Protein AF-0000000087792646 (afdb_homodimer)

Solvent-accessible surface area (backbone atoms only — not comparable to full-atom values): 18799 Å² total; per-residue (Å²): 129,86,77,51,72,44,78,74,45,75,44,80,76,46,84,56,94,71,45,30,36,30,41,31,36,27,34,41,85,85,64,49,74,49,76,43,66,29,35,42,41,80,25,32,25,33,35,49,38,32,40,87,88,60,30,31,52,32,30,36,36,57,25,77,39,59,69,45,73,40,48,33,43,46,56,45,68,47,55,91,91,53,53,64,70,61,43,37,50,50,35,37,22,26,69,71,6,28,47,64,77,38,75,46,79,61,41,43,25,24,47,47,35,90,29,24,37,30,40,36,42,32,28,38,31,29,65,51,43,85,75,57,60,56,59,58,92,85,57,67,71,41,82,44,76,44,45,63,82,68,50,56,60,31,34,66,74,48,65,36,32,32,37,67,36,53,33,51,55,38,51,49,53,51,55,58,68,74,101,129,87,74,52,70,45,77,75,44,76,42,81,75,46,82,56,94,70,45,30,36,31,41,30,35,27,32,42,85,85,64,50,73,49,79,43,66,29,34,41,43,80,27,32,26,33,36,48,38,33,41,87,88,59,31,31,53,31,30,37,36,56,24,76,39,60,69,43,74,38,47,33,44,46,57,45,68,49,55,92,92,53,53,64,70,61,42,38,51,53,34,36,23,25,69,72,6,30,46,66,76,37,74,45,80,61,39,41,25,25,47,47,36,90,28,23,36,31,40,35,40,33,30,38,31,30,65,52,44,84,74,59,58,57,61,57,92,86,56,68,72,40,81,44,76,45,45,63,83,68,50,57,60,29,33,66,73,50,65,36,32,33,36,66,36,53,33,52,54,39,50,49,52,51,55,58,70,75,99

Organism: NCBI:txid1960156

Foldseek 3Di:
DPQDKAFDDKAWDDDDDAKTWIKTWTQGPVRDIDIAIAIEGQAKEFEFEQEPVRKTKWKWWQDPVVRDTAIGTFMDGDDPPRDHVRRHQVRCCAAVQKGAPDKDWLDKDDPCVSHYPHIYTYMYGYRIDGHHHRYDPPTDMDIDIGHLVVVQVCVVVVRHPDPSRNVNSVSVVVVVVVD/DPQDKAFDDKAWDDDDDAKTWIKTWTQGPVRDIDIAIAIEGQAKEFEFEQEPVGKTKWKWWQDPVVRDTAIGTFMDGDDPPRDHVRRHQVRCCAAVQKGAPDKDWLDKDDPCVSHYPHIYTYMYGYRIDGHHYRYDPPTDMDIDIGHLVVVQVCVVVVRHPDDSRNVNSVSVVVVVVVD

Sequence (358 aa):
MQHTEKQLESQRIYDGKVVHLRVDTVELPSGRTSKREVLEHRGAVCILPVLPDGQIAMIRQWRTAAQEILWEIPAGGLEEGEVPEECAKRELIEEVGYTTGKISLLFQCYLAPGYSSEMMWAYLAEDLELVGAQPEEDETIELVIKPLEELLPLIDSGEIRDSKTICALLALHRQRGQKMQHTEKQLESQRIYDGKVVHLRVDTVELPSGRTSKREVLEHRGAVCILPVLPDGQIAMIRQWRTAAQEILWEIPAGGLEEGEVPEECAKRELIEEVGYTTGKISLLFQCYLAPGYSSEMMWAYLAEDLELVGAQPEEDETIELVIKPLEELLPLIDSGEIRDSKTICALLALHRQRGQK

Radius of gyration: 20.07 Å; Cα contacts (8 Å, |Δi|>4): 894; chains: 2; bounding box: 50×56×44 Å

pLDDT: mean 95.41, std 7.52, range [43.38, 98.94]

InterPro domains:
  IPR000086 NUDIX hydrolase domain [PF00293] (41-164)
  IPR000086 NUDIX hydrolase domain [PS51462] (40-168)
  IPR015797 NUDIX hydrolase-like domain superfamily [SSF55811] (7-175)
  IPR020084 NUDIX hydrolase, conserved site [PS00893] (76-97)
  IPR020476 NUDIX hydrolase [PR00502] (71-85)
  IPR020476 NUDIX hydrolase [PR00502] (85-100)
  IPR060538 Nucleoside diphosphate sugar hydrolase, N-terminal domain [PF28549] (5-39)

Nearest PDB structures (foldseek):
  5c7q-assembly1_B  TM=9.675E-01  e=7.273E-21  Bdellovibrio bacteriovorus HD100
  5c8l-assembly1_B  TM=9.645E-01  e=8.006E-20  Bdellovibrio bacteriovorus HD100
  8wv3-assembly1_A  TM=9.416E-01  e=2.555E-20  Bacillus methanolicus
  8wv3-assembly1_D  TM=9.354E-01  e=3.599E-20  Bacillus methanolicus
  8wv3-assembly1_E  TM=9.113E-01  e=2.705E-20  Bacillus methanolicus

Structure (mmCIF, N/CA/C/O backbone):
data_AF-0000000087792646-model_v1
#
loop_
_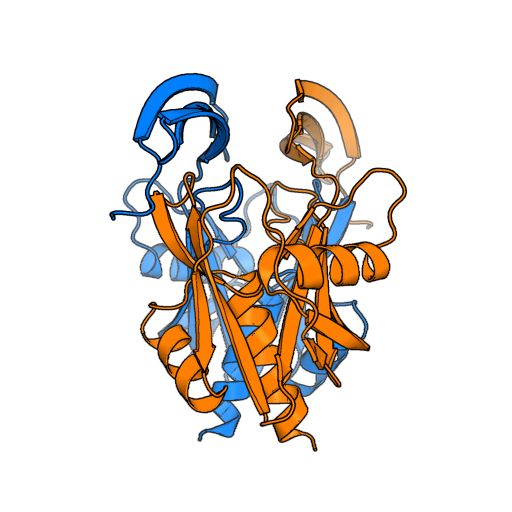entity.id
_entity.type
_entity.pdbx_description
1 polymer 'GDP-mannose pyrophosphatase'
#
loop_
_atom_site.group_PDB
_atom_site.id
_atom_site.type_symbol
_atom_site.label_atom_id
_atom_site.label_alt_id
_atom_site.label_comp_id
_atom_site.label_asym_id
_atom_site.label_entity_id
_atom_site.label_seq_id
_atom_site.pdbx_PDB_ins_code
_atom_site.Cartn_x
_atom_site.Cartn_y
_atom_site.Cartn_z
_atom_site.occupancy
_atom_site.B_iso_or_equiv
_atom_site.auth_seq_id
_atom_site.auth_comp_id
_atom_site.auth_asym_id
_atom_site.auth_atom_id
_atom_site.pdbx_PDB_model_num
ATOM 1 N N . MET A 1 1 ? -1.028 28.516 -7.73 1 43.38 1 MET A N 1
ATOM 2 C CA . MET A 1 1 ? 0.406 28.297 -7.902 1 43.38 1 MET A CA 1
ATOM 3 C C . MET A 1 1 ? 0.736 26.812 -7.941 1 43.38 1 MET A C 1
ATOM 5 O O . MET A 1 1 ? 0.08 26 -7.273 1 43.38 1 MET A O 1
ATOM 9 N N . GLN A 1 2 ? 1.28 26.25 -8.977 1 56.53 2 GLN A N 1
ATOM 10 C CA . GLN A 1 2 ? 1.404 24.812 -9.273 1 56.53 2 GLN A CA 1
ATOM 11 C C . GLN A 1 2 ? 2.279 24.109 -8.242 1 56.53 2 GLN A C 1
ATOM 13 O O . GLN A 1 2 ? 3.408 24.547 -7.984 1 56.53 2 GLN A O 1
ATOM 18 N N . HIS A 1 3 ? 1.757 23.453 -7.102 1 70.31 3 HIS A N 1
ATOM 19 C CA . HIS A 1 3 ? 2.195 22.781 -5.887 1 70.31 3 HIS A CA 1
ATOM 20 C C . HIS A 1 3 ? 3.076 21.578 -6.211 1 70.31 3 HIS A C 1
ATOM 22 O O . HIS A 1 3 ? 2.916 20.5 -5.621 1 70.31 3 HIS A O 1
ATOM 28 N N . THR A 1 4 ? 3.977 21.859 -7.164 1 84.88 4 THR A N 1
ATOM 29 C CA . THR A 1 4 ? 4.828 20.75 -7.582 1 84.88 4 THR A CA 1
ATOM 30 C C . THR A 1 4 ? 6.285 21.031 -7.211 1 84.88 4 THR A C 1
ATOM 32 O O . THR A 1 4 ? 6.664 22.172 -6.961 1 84.88 4 THR A O 1
ATOM 35 N N . GLU A 1 5 ? 7.055 19.953 -7.008 1 91.94 5 GLU A N 1
ATOM 36 C CA . GLU A 1 5 ? 8.508 20.031 -6.84 1 91.94 5 GLU A CA 1
ATOM 37 C C . GLU A 1 5 ? 9.227 19.859 -8.172 1 91.94 5 GLU A C 1
ATOM 39 O O . GLU A 1 5 ? 8.82 19.031 -9.008 1 91.94 5 GLU A O 1
ATOM 44 N N . LYS A 1 6 ? 10.242 20.734 -8.359 1 93 6 LYS A N 1
ATOM 45 C CA . LYS A 1 6 ? 11.047 20.625 -9.578 1 93 6 LYS A CA 1
ATOM 46 C C . LYS A 1 6 ? 12.312 19.812 -9.328 1 93 6 LYS A C 1
ATOM 48 O O . LYS A 1 6 ? 13.078 20.109 -8.406 1 93 6 LYS A O 1
ATOM 53 N N . GLN A 1 7 ? 12.547 18.812 -10.086 1 94.44 7 GLN A N 1
ATOM 54 C CA . GLN A 1 7 ? 13.758 18.016 -9.953 1 94.44 7 GLN A CA 1
ATOM 55 C C . GLN A 1 7 ? 14.969 18.766 -10.508 1 94.44 7 GLN A C 1
ATOM 57 O O . GLN A 1 7 ? 14.977 19.156 -11.672 1 94.44 7 GLN A O 1
ATOM 62 N N . LEU A 1 8 ? 15.953 18.953 -9.742 1 97 8 LEU A N 1
ATOM 63 C CA . LEU A 1 8 ? 17.172 19.672 -10.133 1 97 8 LEU A CA 1
ATOM 64 C C . LEU A 1 8 ? 18.266 18.688 -10.523 1 97 8 LEU A C 1
ATOM 66 O O . LEU A 1 8 ? 18.969 18.891 -11.516 1 97 8 LEU A O 1
ATOM 70 N N . GLU A 1 9 ? 18.422 17.719 -9.688 1 97.75 9 GLU A N 1
ATOM 71 C CA . GLU A 1 9 ? 19.438 16.672 -9.883 1 97.75 9 GLU A CA 1
ATOM 72 C C . GLU A 1 9 ? 18.922 15.32 -9.414 1 97.75 9 GLU A C 1
ATOM 74 O O . GLU A 1 9 ? 18 15.242 -8.602 1 97.75 9 GLU A O 1
ATOM 79 N N . SER A 1 10 ? 19.531 14.297 -9.969 1 98.06 10 SER A N 1
ATOM 80 C CA . SER A 1 10 ? 19.219 12.93 -9.562 1 98.06 10 SER A CA 1
ATOM 81 C C . SER A 1 10 ? 20.469 12.055 -9.523 1 98.06 10 SER A C 1
ATOM 83 O O . SER A 1 10 ? 21.234 12.039 -10.484 1 98.06 10 SER A O 1
ATOM 85 N N . GLN A 1 11 ? 20.578 11.43 -8.383 1 98.25 11 GLN A N 1
ATOM 86 C CA . GLN A 1 11 ? 21.688 10.508 -8.227 1 98.25 11 GLN A CA 1
ATOM 87 C C . GLN A 1 11 ? 21.203 9.07 -8.078 1 98.25 11 GLN A C 1
ATOM 89 O O . GLN A 1 11 ? 20.469 8.742 -7.145 1 98.25 11 GLN A O 1
ATOM 94 N N . ARG A 1 12 ? 21.688 8.211 -8.977 1 98.44 12 ARG A N 1
ATOM 95 C CA . ARG A 1 12 ? 21.391 6.789 -8.883 1 98.44 12 ARG A CA 1
ATOM 96 C C . ARG A 1 12 ? 22.234 6.121 -7.797 1 98.44 12 ARG A C 1
ATOM 98 O O . ARG A 1 12 ? 23.453 6.18 -7.836 1 98.44 12 ARG A O 1
ATOM 105 N N . ILE A 1 13 ? 21.594 5.453 -6.887 1 98.31 13 ILE A N 1
ATOM 106 C CA . ILE A 1 13 ? 22.266 4.832 -5.754 1 98.31 13 ILE A CA 1
ATOM 107 C C . ILE A 1 13 ? 22.375 3.328 -5.98 1 98.31 13 ILE A C 1
ATOM 109 O O . ILE A 1 13 ? 23.375 2.711 -5.605 1 98.31 13 ILE A O 1
ATOM 113 N N . TYR A 1 14 ? 21.391 2.803 -6.512 1 98.62 14 TYR A N 1
ATOM 114 C CA . TYR A 1 14 ? 21.312 1.353 -6.625 1 98.62 14 TYR A CA 1
ATOM 115 C C . TYR A 1 14 ? 20.406 0.952 -7.793 1 98.62 14 TYR A C 1
ATOM 117 O O . TYR A 1 14 ? 19.344 1.545 -8 1 98.62 14 TYR A O 1
ATOM 125 N N . ASP A 1 15 ? 20.812 -0.057 -8.602 1 98.38 15 ASP A N 1
ATOM 126 C CA . ASP A 1 15 ? 20.047 -0.681 -9.672 1 98.38 15 ASP A CA 1
ATOM 127 C C . ASP A 1 15 ? 19.906 -2.186 -9.445 1 98.38 15 ASP A C 1
ATOM 129 O O . ASP A 1 15 ? 20.797 -2.957 -9.812 1 98.38 15 ASP A O 1
ATOM 133 N N . GLY A 1 16 ? 18.734 -2.533 -8.938 1 97.69 16 GLY A N 1
ATOM 134 C CA . GLY A 1 16 ? 18.531 -3.932 -8.602 1 97.69 16 GLY A CA 1
ATOM 135 C C . GLY A 1 16 ? 17.625 -4.656 -9.586 1 97.69 16 GLY A C 1
ATOM 136 O O . GLY A 1 16 ? 17.359 -4.152 -10.68 1 97.69 16 GLY A O 1
ATOM 137 N N . LYS A 1 17 ? 17.297 -5.879 -9.219 1 95.19 17 LYS A N 1
ATOM 138 C CA . LYS A 1 17 ? 16.422 -6.691 -10.047 1 95.19 17 LYS A CA 1
ATOM 139 C C . LYS A 1 17 ? 14.969 -6.234 -9.922 1 95.19 17 LYS A C 1
ATOM 141 O O . LYS A 1 17 ? 14.25 -6.156 -10.922 1 95.19 17 LYS A O 1
ATOM 146 N N . VAL A 1 18 ? 14.586 -5.891 -8.664 1 95.5 18 VAL A N 1
ATOM 147 C CA . VAL A 1 18 ? 13.188 -5.578 -8.383 1 95.5 18 VAL A CA 1
ATOM 148 C C . VAL A 1 18 ? 13.008 -4.066 -8.273 1 95.5 18 VAL A C 1
ATOM 150 O O . VAL A 1 18 ? 12.031 -3.51 -8.781 1 95.5 18 VAL A O 1
ATOM 153 N N . VAL A 1 19 ? 13.984 -3.443 -7.609 1 97.88 19 VAL A N 1
ATOM 154 C CA . VAL A 1 19 ? 13.828 -2.016 -7.355 1 97.88 19 VAL A CA 1
ATOM 155 C C . VAL A 1 19 ? 15.102 -1.277 -7.766 1 97.88 19 VAL A C 1
ATOM 157 O O . VAL A 1 19 ? 16.188 -1.868 -7.805 1 97.88 19 VAL A O 1
ATOM 160 N N . HIS A 1 20 ? 14.922 -0.009 -8.125 1 98.62 20 HIS A N 1
ATOM 161 C CA . HIS A 1 20 ? 15.992 0.959 -8.336 1 98.62 20 HIS A CA 1
ATOM 162 C C . HIS A 1 20 ? 15.844 2.156 -7.402 1 98.62 20 HIS A C 1
ATOM 164 O O . HIS A 1 20 ? 14.734 2.664 -7.207 1 98.62 20 HIS A O 1
ATOM 170 N N . LEU A 1 21 ? 16.953 2.574 -6.777 1 98.81 21 LEU A N 1
ATOM 171 C CA . LEU A 1 21 ? 16.922 3.678 -5.824 1 98.81 21 LEU A CA 1
ATOM 172 C C . LEU A 1 21 ? 17.688 4.883 -6.352 1 98.81 21 LEU A C 1
ATOM 174 O O . LEU A 1 21 ? 18.828 4.746 -6.801 1 98.81 21 LEU A O 1
ATOM 178 N N . ARG A 1 22 ? 17.078 5.98 -6.34 1 98.62 22 ARG A N 1
ATOM 179 C CA . ARG A 1 22 ? 17.734 7.242 -6.645 1 98.62 22 ARG A CA 1
ATOM 180 C C . ARG A 1 22 ? 17.406 8.305 -5.594 1 98.62 22 ARG A C 1
ATOM 182 O O . ARG A 1 22 ? 16.375 8.219 -4.926 1 98.62 22 ARG A O 1
ATOM 189 N N . VAL A 1 23 ? 18.266 9.25 -5.48 1 98.5 23 VAL A N 1
ATOM 190 C CA . VAL A 1 23 ? 18.047 10.414 -4.629 1 98.5 23 VAL A CA 1
ATOM 191 C C . VAL A 1 23 ? 17.969 11.672 -5.488 1 98.5 23 VAL A C 1
ATOM 193 O O . VAL A 1 23 ? 18.922 12.008 -6.203 1 98.5 23 VAL A O 1
ATOM 196 N N . ASP A 1 24 ? 16.891 12.305 -5.41 1 97.94 24 ASP A N 1
ATOM 197 C CA . ASP A 1 24 ? 16.641 13.523 -6.172 1 97.94 24 ASP A CA 1
ATOM 198 C C . ASP A 1 24 ? 16.844 14.766 -5.305 1 97.94 24 ASP A C 1
ATOM 200 O O . ASP A 1 24 ? 16.438 14.789 -4.137 1 97.94 24 ASP A O 1
ATOM 204 N N . THR A 1 25 ? 17.547 15.688 -5.852 1 97.81 25 THR A N 1
ATOM 205 C CA . THR A 1 25 ? 17.469 17.047 -5.316 1 97.81 25 THR A CA 1
ATOM 206 C C . THR A 1 25 ? 16.328 17.828 -5.965 1 97.81 25 THR A C 1
ATOM 208 O O . THR A 1 25 ? 16.25 17.922 -7.195 1 97.81 25 THR A O 1
ATOM 211 N N . VAL A 1 26 ? 15.453 18.344 -5.129 1 95.94 26 VAL A N 1
ATOM 212 C CA . VAL A 1 26 ? 14.281 19.016 -5.68 1 95.94 26 VAL A CA 1
ATOM 213 C C . VAL A 1 26 ? 14.227 20.453 -5.168 1 95.94 26 VAL A C 1
ATOM 215 O O . VAL A 1 26 ? 14.781 20.781 -4.109 1 95.94 26 VAL A O 1
ATOM 218 N N . GLU A 1 27 ? 13.625 21.281 -5.98 1 94.88 27 GLU A N 1
ATOM 219 C CA . GLU A 1 27 ? 13.281 22.641 -5.566 1 94.88 27 GLU A CA 1
ATOM 220 C C . GLU A 1 27 ? 11.836 22.719 -5.102 1 94.88 27 GLU A C 1
ATOM 222 O O . GLU A 1 27 ? 10.922 22.328 -5.824 1 94.88 27 GLU A O 1
ATOM 227 N N . LEU A 1 28 ? 11.703 23.219 -3.877 1 90.62 28 LEU A N 1
ATOM 228 C CA . LEU A 1 28 ? 10.375 23.375 -3.303 1 90.62 28 LEU A CA 1
ATOM 229 C C . LEU A 1 28 ? 9.719 24.672 -3.799 1 90.62 28 LEU A C 1
ATOM 231 O O . LEU A 1 28 ? 10.398 25.547 -4.34 1 90.62 28 LEU A O 1
ATOM 235 N N . PRO A 1 29 ? 8.406 24.766 -3.676 1 85.56 29 PRO A N 1
ATOM 236 C CA . PRO A 1 29 ? 7.746 26.016 -4.07 1 85.56 29 PRO A CA 1
ATOM 237 C C . PRO A 1 29 ? 8.328 27.25 -3.371 1 85.56 29 PRO A C 1
ATOM 239 O O . PRO A 1 29 ? 8.32 28.344 -3.934 1 85.56 29 PRO A O 1
ATOM 242 N N . SER A 1 30 ? 8.891 27.094 -2.246 1 84.06 30 SER A N 1
ATOM 243 C CA . SER A 1 30 ? 9.508 28.172 -1.481 1 84.06 30 SER A CA 1
ATOM 244 C C . SER A 1 30 ? 10.836 28.609 -2.098 1 84.06 30 SER A C 1
ATOM 246 O O . SER A 1 30 ? 11.367 29.656 -1.757 1 84.06 30 SER A O 1
ATOM 248 N N . GLY A 1 31 ? 11.344 27.781 -2.953 1 88.12 31 GLY A N 1
ATOM 249 C CA . GLY A 1 31 ? 12.648 28.047 -3.537 1 88.12 31 GLY A CA 1
ATOM 250 C C . GLY A 1 31 ? 13.773 27.281 -2.873 1 88.12 31 GLY A C 1
ATOM 251 O O . GLY A 1 31 ? 14.859 27.141 -3.438 1 88.12 31 GLY A O 1
ATOM 252 N N . ARG A 1 32 ? 13.469 26.812 -1.725 1 92 32 ARG A N 1
ATOM 253 C CA . ARG A 1 32 ? 14.469 26.016 -1.03 1 92 32 ARG A CA 1
ATOM 254 C C . ARG A 1 32 ? 14.625 24.641 -1.692 1 92 32 ARG A C 1
ATOM 256 O O . ARG A 1 32 ? 13.742 24.203 -2.428 1 92 32 ARG A O 1
ATOM 263 N N . THR A 1 33 ? 15.781 24.031 -1.417 1 94.62 33 THR A N 1
ATOM 264 C CA . THR A 1 33 ? 16.031 22.703 -1.973 1 94.62 33 THR A CA 1
ATOM 265 C C . THR A 1 33 ? 15.867 21.625 -0.9 1 94.62 33 THR A C 1
ATOM 267 O O . THR A 1 33 ? 16 21.906 0.292 1 94.62 33 THR A O 1
ATOM 270 N N . SER A 1 34 ? 15.477 20.5 -1.337 1 94.44 34 SER A N 1
ATOM 271 C CA . SER A 1 34 ? 15.359 19.328 -0.472 1 94.44 34 SER A CA 1
ATOM 272 C C . SER A 1 34 ? 15.688 18.047 -1.23 1 94.44 34 SER A C 1
ATOM 274 O O . SER A 1 34 ? 15.938 18.078 -2.438 1 94.44 34 SER A O 1
ATOM 276 N N . LYS A 1 35 ? 15.836 16.984 -0.478 1 96.44 35 LYS A N 1
ATOM 277 C CA . LYS A 1 35 ? 16.141 15.695 -1.081 1 96.44 35 LYS A CA 1
ATOM 278 C C . LYS A 1 35 ? 14.945 14.75 -0.996 1 96.44 35 LYS A C 1
ATOM 280 O O . LYS A 1 35 ? 14.18 14.797 -0.028 1 96.44 35 LYS A O 1
ATOM 285 N N . ARG A 1 36 ? 14.766 13.969 -2.037 1 97.25 36 ARG A N 1
ATOM 286 C CA . ARG A 1 36 ? 13.773 12.898 -2.066 1 97.25 36 ARG A CA 1
ATOM 287 C C . ARG A 1 36 ? 14.422 11.555 -2.389 1 97.25 36 ARG A C 1
ATOM 289 O O . ARG A 1 36 ? 15.164 11.438 -3.365 1 97.25 36 ARG A O 1
ATOM 296 N N . GLU A 1 37 ? 14.234 10.602 -1.476 1 98.56 37 GLU A N 1
ATOM 297 C CA . GLU A 1 37 ? 14.609 9.219 -1.764 1 98.56 37 GLU A CA 1
ATOM 298 C C . GLU A 1 37 ? 13.516 8.5 -2.555 1 98.56 37 GLU A C 1
ATOM 300 O O . GLU A 1 37 ? 12.422 8.273 -2.039 1 98.56 37 GLU A O 1
ATOM 305 N N . VAL A 1 38 ? 13.828 8.156 -3.826 1 98.56 38 VAL A N 1
ATOM 306 C CA . VAL A 1 38 ? 12.812 7.637 -4.73 1 98.56 38 VAL A CA 1
ATOM 307 C C . VAL A 1 38 ? 13.156 6.203 -5.125 1 98.56 38 VAL A C 1
ATOM 309 O O . VAL A 1 38 ? 14.227 5.941 -5.672 1 98.56 38 VAL A O 1
ATOM 312 N N . LEU A 1 39 ? 12.258 5.352 -4.844 1 98.75 39 LEU A N 1
ATOM 313 C CA . LEU A 1 39 ? 12.359 3.961 -5.277 1 98.75 39 LEU A CA 1
ATOM 314 C C . LEU A 1 39 ? 11.547 3.727 -6.547 1 98.75 39 LEU A C 1
ATOM 316 O O . LEU A 1 39 ? 10.32 3.846 -6.539 1 98.75 39 LEU A O 1
ATOM 320 N N . GLU A 1 40 ? 12.211 3.312 -7.574 1 98.44 40 GLU A N 1
ATOM 321 C CA . GLU A 1 40 ? 11.547 3.01 -8.836 1 98.44 40 GLU A CA 1
ATOM 322 C C . GLU A 1 40 ? 11.18 1.531 -8.93 1 98.44 40 GLU A C 1
ATOM 324 O O . GLU A 1 40 ? 11.953 0.669 -8.508 1 98.44 40 GLU A O 1
ATOM 329 N N . HIS A 1 41 ? 10.117 1.233 -9.438 1 98.44 41 HIS A N 1
ATOM 330 C CA . HIS A 1 41 ? 9.57 -0.108 -9.617 1 98.44 41 HIS A CA 1
ATOM 331 C C . HIS A 1 41 ? 8.836 -0.238 -10.945 1 98.44 41 HIS A C 1
ATOM 333 O O . HIS A 1 41 ? 8.227 0.722 -11.422 1 98.44 41 HIS A O 1
ATOM 339 N N . ARG A 1 42 ? 8.844 -1.368 -11.562 1 97.44 42 ARG A N 1
ATOM 340 C CA . ARG A 1 42 ? 8.305 -1.581 -12.906 1 97.44 42 ARG A CA 1
ATOM 341 C C . ARG A 1 42 ? 6.785 -1.674 -12.875 1 97.44 42 ARG A C 1
ATOM 343 O O . ARG A 1 42 ? 6.137 -1.641 -13.922 1 97.44 42 ARG A O 1
ATOM 350 N N . GLY A 1 43 ? 6.219 -1.675 -11.727 1 98.44 43 GLY A N 1
ATOM 351 C CA . GLY A 1 43 ? 4.785 -1.885 -11.586 1 98.44 43 GLY A CA 1
ATOM 352 C C . GLY A 1 43 ? 4.418 -3.336 -11.344 1 98.44 43 GLY A C 1
ATOM 353 O O . GLY A 1 43 ? 5.227 -4.234 -11.578 1 98.44 43 GLY A O 1
ATOM 354 N N . ALA A 1 44 ? 3.232 -3.539 -10.859 1 98.75 44 ALA A N 1
ATOM 355 C CA . ALA A 1 44 ? 2.787 -4.887 -10.523 1 98.75 44 ALA A CA 1
ATOM 356 C C . ALA A 1 44 ? 1.27 -5.008 -10.633 1 98.75 44 ALA A C 1
ATOM 358 O O . ALA A 1 44 ? 0.576 -4.012 -10.852 1 98.75 44 ALA A O 1
ATOM 359 N N . VAL A 1 45 ? 0.831 -6.234 -10.57 1 98.94 45 VAL A N 1
ATOM 360 C CA . VAL A 1 45 ? -0.597 -6.531 -10.523 1 98.94 45 VAL A CA 1
ATOM 361 C C . VAL A 1 45 ? -0.903 -7.414 -9.32 1 98.94 45 VAL A C 1
ATOM 363 O O . VAL A 1 45 ? -0.004 -8.047 -8.758 1 98.94 45 VAL A O 1
ATOM 366 N N . CYS A 1 46 ? -2.088 -7.359 -8.836 1 98.88 46 CYS A N 1
ATOM 367 C CA . CYS A 1 46 ? -2.662 -8.375 -7.957 1 98.88 46 CYS A CA 1
ATOM 368 C C . CYS A 1 46 ? -4.043 -8.805 -8.445 1 98.88 46 CYS A C 1
ATOM 370 O O . CYS A 1 46 ? -4.68 -8.086 -9.211 1 98.88 46 CYS A O 1
ATOM 372 N N . ILE A 1 47 ? -4.414 -10.008 -8.141 1 98.94 47 ILE A N 1
ATOM 373 C CA . ILE A 1 47 ? -5.645 -10.586 -8.672 1 98.94 47 ILE A CA 1
ATOM 374 C C . ILE A 1 47 ? -6.492 -11.133 -7.523 1 98.94 47 ILE A C 1
ATOM 376 O O . ILE A 1 47 ? -5.973 -11.82 -6.637 1 98.94 47 ILE A O 1
ATOM 380 N N . LEU A 1 48 ? -7.676 -10.773 -7.496 1 98.94 48 LEU A N 1
ATOM 381 C CA . LEU A 1 48 ? -8.664 -11.359 -6.594 1 98.94 48 LEU A CA 1
ATOM 382 C C . LEU A 1 48 ? -9.5 -12.422 -7.305 1 98.94 48 LEU A C 1
ATOM 384 O O . LEU A 1 48 ? -10.492 -12.094 -7.961 1 98.94 48 LEU A O 1
ATOM 388 N N . PRO A 1 49 ? -9.109 -13.633 -7.137 1 98.88 49 PRO A N 1
ATOM 389 C CA . PRO A 1 49 ? -9.82 -14.711 -7.828 1 98.88 49 PRO A CA 1
ATOM 390 C C . PRO A 1 49 ? -11.078 -15.156 -7.082 1 98.88 49 PRO A C 1
ATOM 392 O O . PRO A 1 49 ? -11 -15.586 -5.93 1 98.88 49 PRO A O 1
ATOM 395 N N . VAL A 1 50 ? -12.188 -15.102 -7.723 1 98.81 50 VAL A N 1
ATOM 396 C CA . VAL A 1 50 ? -13.438 -15.617 -7.176 1 98.81 50 VAL A CA 1
ATOM 397 C C . VAL A 1 50 ? -13.828 -16.906 -7.895 1 98.81 50 VAL A C 1
ATOM 399 O O . VAL A 1 50 ? -14.172 -16.891 -9.078 1 98.81 50 VAL A O 1
ATOM 402 N N . LEU A 1 51 ? -13.766 -18 -7.152 1 98.44 51 LEU A N 1
ATOM 403 C CA . LEU A 1 51 ? -14.055 -19.312 -7.691 1 98.44 51 LEU A CA 1
ATOM 404 C C . LEU A 1 51 ? -15.539 -19.438 -8.047 1 98.44 51 LEU A C 1
ATOM 406 O O . LEU A 1 51 ? -16.359 -18.641 -7.594 1 98.44 51 LEU A O 1
ATOM 410 N N . PRO A 1 52 ? -15.898 -20.453 -8.812 1 96.94 52 PRO A N 1
ATOM 411 C CA . PRO A 1 52 ? -17.297 -20.625 -9.227 1 96.94 52 PRO A CA 1
ATOM 412 C C . PRO A 1 52 ? -18.25 -20.766 -8.039 1 96.94 52 PRO A C 1
ATOM 414 O O . PRO A 1 52 ? -19.406 -20.375 -8.117 1 96.94 52 PRO A O 1
ATOM 417 N N . ASP A 1 53 ? -17.781 -21.266 -6.934 1 97.5 53 ASP A N 1
ATOM 418 C CA . ASP A 1 53 ? -18.641 -21.469 -5.77 1 97.5 53 ASP A CA 1
ATOM 419 C C . ASP A 1 53 ? -18.688 -20.203 -4.906 1 97.5 53 ASP A C 1
ATOM 421 O O . ASP A 1 53 ? -19.297 -20.203 -3.838 1 97.5 53 ASP A O 1
ATOM 425 N N . GLY A 1 54 ? -17.969 -19.203 -5.348 1 97.94 54 GLY A N 1
ATOM 426 C CA . GLY A 1 54 ? -18.047 -17.906 -4.676 1 97.94 54 GLY A CA 1
ATOM 427 C C . GLY A 1 54 ? -16.906 -17.672 -3.705 1 97.94 54 GLY A C 1
ATOM 428 O O . GLY A 1 54 ? -16.719 -16.562 -3.217 1 97.94 54 GLY A O 1
ATOM 429 N N . GLN A 1 55 ? -16.141 -18.688 -3.41 1 98.56 55 GLN A N 1
ATOM 430 C CA . GLN A 1 55 ? -15.016 -18.547 -2.484 1 98.56 55 GLN A CA 1
ATOM 431 C C . GLN A 1 55 ? -13.836 -17.844 -3.15 1 98.56 55 GLN A C 1
ATOM 433 O O . GLN A 1 55 ? -13.773 -17.75 -4.379 1 98.56 55 GLN A O 1
ATOM 438 N N . ILE A 1 56 ? -12.969 -17.312 -2.363 1 98.88 56 ILE A N 1
ATOM 439 C CA . ILE A 1 56 ? -11.812 -16.547 -2.828 1 98.88 56 ILE A CA 1
ATOM 440 C C . ILE A 1 56 ? -10.547 -17.406 -2.707 1 98.88 56 ILE A C 1
ATOM 442 O O . ILE A 1 56 ? -10.305 -18.016 -1.665 1 98.88 56 ILE A O 1
ATOM 446 N N . ALA A 1 57 ? -9.781 -17.531 -3.74 1 98.56 57 ALA A N 1
ATOM 447 C CA . ALA A 1 57 ? -8.484 -18.188 -3.697 1 98.56 57 ALA A CA 1
ATOM 448 C C . ALA A 1 57 ? -7.387 -17.234 -3.252 1 98.56 57 ALA A C 1
ATOM 450 O O . ALA A 1 57 ? -7.035 -16.297 -3.98 1 98.56 57 ALA A O 1
ATOM 451 N N . MET A 1 58 ? -6.824 -17.453 -2.09 1 98.31 58 MET A N 1
ATOM 452 C CA . MET A 1 58 ? -5.715 -16.688 -1.519 1 98.31 58 MET A CA 1
ATOM 453 C C . MET A 1 58 ? -4.438 -17.516 -1.505 1 98.31 58 MET A C 1
ATOM 455 O O . MET A 1 58 ? -4.461 -18.703 -1.809 1 98.31 58 MET A O 1
ATOM 459 N N . ILE A 1 59 ? -3.396 -16.859 -1.142 1 97.56 59 ILE A N 1
ATOM 460 C CA . ILE A 1 59 ? -2.137 -17.578 -0.966 1 97.56 59 ILE A CA 1
ATOM 461 C C . ILE A 1 59 ? -1.496 -17.172 0.361 1 97.56 59 ILE A C 1
ATOM 463 O O . ILE A 1 59 ? -1.795 -16.109 0.903 1 97.56 59 ILE A O 1
ATOM 467 N N . ARG A 1 60 ? -0.748 -18 0.945 1 96.62 60 ARG A N 1
ATOM 468 C CA . ARG A 1 60 ? 0.177 -17.703 2.035 1 96.62 60 ARG A CA 1
ATOM 469 C C . ARG A 1 60 ? 1.625 -17.781 1.564 1 96.62 60 ARG A C 1
ATOM 471 O O . ARG A 1 60 ? 2.031 -18.781 0.965 1 96.62 60 ARG A O 1
ATOM 478 N N . GLN A 1 61 ? 2.312 -16.812 1.745 1 94.38 61 GLN A N 1
ATOM 479 C CA . GLN A 1 61 ? 3.656 -16.688 1.191 1 94.38 61 GLN A CA 1
ATOM 480 C C . GLN A 1 61 ? 4.598 -15.992 2.17 1 94.38 61 GLN A C 1
ATOM 482 O O . GLN A 1 61 ? 4.215 -15.008 2.809 1 94.38 61 GLN A O 1
ATOM 487 N N . TRP A 1 62 ? 5.816 -16.531 2.271 1 95.31 62 TRP A N 1
ATOM 488 C CA . TRP A 1 62 ? 6.863 -15.898 3.076 1 95.31 62 TRP A CA 1
ATOM 489 C C . TRP A 1 62 ? 7.324 -14.594 2.445 1 95.31 62 TRP A C 1
ATOM 491 O O . TRP A 1 62 ? 7.613 -14.539 1.248 1 95.31 62 TRP A O 1
ATOM 501 N N . ARG A 1 63 ? 7.391 -13.562 3.227 1 96.19 63 ARG A N 1
ATOM 502 C CA . ARG A 1 63 ? 7.938 -12.273 2.812 1 96.19 63 ARG A CA 1
ATOM 503 C C . ARG A 1 63 ? 9.156 -11.906 3.646 1 96.19 63 ARG A C 1
ATOM 505 O O . ARG A 1 63 ? 9.039 -11.578 4.828 1 96.19 63 ARG A O 1
ATOM 512 N N . THR A 1 64 ? 10.242 -11.898 3.035 1 95.69 64 THR A N 1
ATOM 513 C CA . THR A 1 64 ? 11.516 -11.656 3.713 1 95.69 64 THR A CA 1
ATOM 514 C C . THR A 1 64 ? 11.516 -10.281 4.371 1 95.69 64 THR A C 1
ATOM 516 O O . THR A 1 64 ? 11.961 -10.133 5.512 1 95.69 64 THR A O 1
ATOM 519 N N . ALA A 1 65 ? 11.062 -9.281 3.678 1 97.19 65 ALA A N 1
ATOM 520 C CA . ALA A 1 65 ? 11.078 -7.918 4.215 1 97.19 65 ALA A CA 1
ATOM 521 C C . ALA A 1 65 ? 10.219 -7.82 5.473 1 97.19 65 ALA A C 1
ATOM 523 O O . ALA A 1 65 ? 10.547 -7.082 6.406 1 97.19 65 ALA A O 1
ATOM 524 N N . ALA A 1 66 ? 9.133 -8.555 5.488 1 97 66 ALA A N 1
ATOM 525 C CA . ALA A 1 66 ? 8.211 -8.547 6.621 1 97 66 ALA A CA 1
ATOM 526 C C . ALA A 1 66 ? 8.625 -9.562 7.68 1 97 66 ALA A C 1
ATOM 528 O O . ALA A 1 66 ? 8.148 -9.523 8.812 1 97 66 ALA A O 1
ATOM 529 N N . GLN A 1 67 ? 9.406 -10.547 7.301 1 96 67 GLN A N 1
ATOM 530 C CA . GLN A 1 67 ? 9.867 -11.641 8.148 1 96 67 GLN A CA 1
ATOM 531 C C . GLN A 1 67 ? 8.695 -12.438 8.711 1 96 67 GLN A C 1
ATOM 533 O O . GLN A 1 67 ? 8.68 -12.781 9.891 1 96 67 GLN A O 1
ATOM 538 N N . GLU A 1 68 ? 7.723 -12.664 7.93 1 95.69 68 GLU A N 1
ATOM 539 C CA . GLU A 1 68 ? 6.57 -13.477 8.305 1 95.69 68 GLU A CA 1
ATOM 540 C C . GLU A 1 68 ? 5.852 -14.016 7.066 1 95.69 68 GLU A C 1
ATOM 542 O O . GLU A 1 68 ? 6.113 -13.562 5.949 1 95.69 68 GLU A O 1
ATOM 547 N N . ILE A 1 69 ? 5.055 -15.055 7.324 1 96.38 69 ILE A N 1
ATOM 548 C CA . ILE A 1 69 ? 4.148 -15.539 6.289 1 96.38 69 ILE A CA 1
ATOM 549 C C . ILE A 1 69 ? 2.881 -14.688 6.277 1 96.38 69 ILE A C 1
ATOM 551 O O . ILE A 1 69 ? 2.25 -14.484 7.316 1 96.38 69 ILE A O 1
ATOM 555 N N . LEU A 1 70 ? 2.545 -14.203 5.113 1 97.88 70 LEU A N 1
ATOM 556 C CA . LEU A 1 70 ? 1.384 -13.328 4.988 1 97.88 70 LEU A CA 1
ATOM 557 C C . LEU A 1 70 ? 0.286 -14 4.168 1 97.88 70 LEU A C 1
ATOM 559 O O . LEU A 1 70 ? 0.575 -14.734 3.223 1 97.88 70 LEU A O 1
ATOM 563 N N . TRP A 1 71 ? -0.968 -13.727 4.59 1 98.5 71 TRP A N 1
ATOM 564 C CA . TRP A 1 71 ? -2.102 -13.977 3.703 1 98.5 71 TRP A CA 1
ATOM 565 C C . TRP A 1 71 ? -2.164 -12.93 2.598 1 98.5 71 TRP A C 1
ATOM 567 O O . TRP A 1 71 ? -2.168 -11.727 2.873 1 98.5 71 TRP A O 1
ATOM 577 N N . GLU A 1 72 ? -2.188 -13.422 1.355 1 98.69 72 GLU A N 1
ATOM 578 C CA . GLU A 1 72 ? -2.193 -12.5 0.223 1 98.69 72 GLU A CA 1
ATOM 579 C C . GLU A 1 72 ? -3.119 -12.992 -0.885 1 98.69 72 GLU A C 1
ATOM 581 O O . GLU A 1 72 ? -3.447 -14.18 -0.944 1 98.69 72 GLU A O 1
ATOM 586 N N . ILE A 1 73 ? -3.57 -12.062 -1.695 1 98.88 73 ILE A N 1
ATOM 587 C CA . ILE A 1 73 ? -4.047 -12.461 -3.016 1 98.88 73 ILE A CA 1
ATOM 588 C C . ILE A 1 73 ? -2.86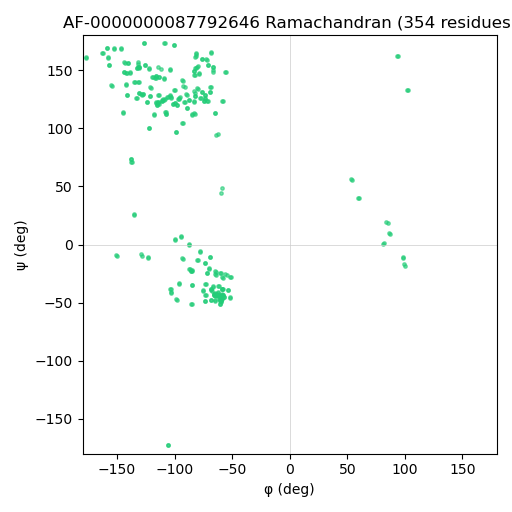9 -12.578 -3.979 1 98.88 73 ILE A C 1
ATOM 590 O O . ILE A 1 73 ? -1.829 -11.945 -3.777 1 98.88 73 ILE A O 1
ATOM 594 N N . PRO A 1 74 ? -2.986 -13.492 -4.984 1 98.31 74 PRO A N 1
ATOM 595 C CA . PRO A 1 74 ? -1.869 -13.633 -5.922 1 98.31 74 PRO A CA 1
ATOM 596 C C . PRO A 1 74 ? -1.489 -12.312 -6.586 1 98.31 74 PRO A C 1
ATOM 598 O O . PRO A 1 74 ? -2.354 -11.461 -6.816 1 98.31 74 PRO A O 1
ATOM 601 N N . ALA A 1 75 ? -0.258 -12.195 -6.879 1 98.38 75 ALA A N 1
ATOM 602 C CA . ALA A 1 75 ? 0.294 -10.961 -7.422 1 98.38 75 ALA A CA 1
ATOM 603 C C . ALA A 1 75 ? 1.603 -11.219 -8.164 1 98.38 75 ALA A C 1
ATOM 605 O O . ALA A 1 75 ? 2.162 -12.312 -8.078 1 98.38 75 ALA A O 1
ATOM 606 N N . GLY A 1 76 ? 2.074 -10.18 -8.906 1 97.19 76 GLY A N 1
ATOM 607 C CA . GLY A 1 76 ? 3.355 -10.281 -9.586 1 97.19 76 GLY A CA 1
ATOM 608 C C . GLY A 1 76 ? 3.756 -9.008 -10.305 1 97.19 76 GLY A C 1
ATOM 609 O O . GLY A 1 76 ? 2.906 -8.164 -10.602 1 97.19 76 GLY A O 1
ATOM 610 N N . GLY A 1 77 ? 5.047 -8.953 -10.578 1 97.5 77 GLY A N 1
ATOM 611 C CA . GLY A 1 77 ? 5.57 -7.793 -11.281 1 97.5 77 GLY A CA 1
ATOM 612 C C . GLY A 1 77 ? 5.387 -7.863 -12.781 1 97.5 77 GLY A C 1
ATOM 613 O O . GLY A 1 77 ? 5.359 -8.953 -13.359 1 97.5 77 GLY A O 1
ATOM 614 N N . LEU A 1 78 ? 5.285 -6.684 -13.367 1 98.31 78 LEU A N 1
ATOM 615 C CA . LEU A 1 78 ? 5.188 -6.605 -14.82 1 98.31 78 LEU A CA 1
ATOM 616 C C . LEU A 1 78 ? 6.5 -7.027 -15.477 1 98.31 78 LEU A C 1
ATOM 618 O O . LEU A 1 78 ? 7.578 -6.648 -15.016 1 98.31 78 LEU A O 1
ATOM 622 N N . GLU A 1 79 ? 6.449 -7.805 -16.484 1 96.62 79 GLU A N 1
ATOM 623 C CA . GLU A 1 79 ? 7.582 -8.023 -17.359 1 96.62 79 GLU A CA 1
ATOM 624 C C . GLU A 1 79 ? 7.707 -6.898 -18.391 1 96.62 79 GLU A C 1
ATOM 626 O O . GLU A 1 79 ? 6.773 -6.117 -18.578 1 96.62 79 GLU A O 1
ATOM 631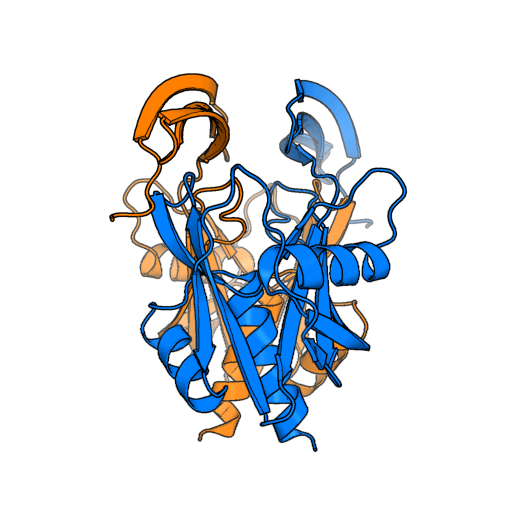 N N . GLU A 1 80 ? 8.828 -6.832 -19 1 95.31 80 GLU A N 1
ATOM 632 C CA . GLU A 1 80 ? 9.062 -5.773 -19.969 1 95.31 80 GLU A CA 1
ATOM 633 C C . GLU A 1 80 ? 8.031 -5.824 -21.094 1 95.31 80 GLU A C 1
ATOM 635 O O . GLU A 1 80 ? 7.836 -6.867 -21.719 1 95.31 80 GLU A O 1
ATOM 640 N N . GLY A 1 81 ? 7.309 -4.707 -21.312 1 95.44 81 GLY A N 1
ATOM 641 C CA . GLY A 1 81 ? 6.363 -4.586 -22.406 1 95.44 81 GLY A CA 1
ATOM 642 C C . GLY A 1 81 ? 5.023 -5.23 -22.109 1 95.44 81 GLY A C 1
ATOM 643 O O . GLY A 1 81 ? 4.117 -5.199 -22.953 1 95.44 81 GLY A O 1
ATOM 644 N N . GLU A 1 82 ? 4.891 -5.758 -20.984 1 97.38 82 GLU A N 1
ATOM 645 C CA . GLU A 1 82 ? 3.662 -6.461 -20.625 1 97.38 82 GLU A CA 1
ATOM 646 C C . GLU A 1 82 ? 2.582 -5.492 -20.156 1 97.38 82 GLU A C 1
ATOM 648 O O . GLU A 1 82 ? 2.859 -4.57 -19.391 1 97.38 82 GLU A O 1
ATOM 653 N N . VAL A 1 83 ? 1.381 -5.617 -20.703 1 97.88 83 VAL A N 1
ATOM 654 C CA . VAL A 1 83 ? 0.283 -4.812 -20.172 1 97.88 83 VAL A CA 1
ATOM 655 C C . VAL A 1 83 ? -0.257 -5.445 -18.891 1 97.88 83 VAL A C 1
ATOM 657 O O . VAL A 1 83 ? -0.217 -6.668 -18.734 1 97.88 83 VAL A O 1
ATOM 660 N N . PRO A 1 84 ? -0.819 -4.766 -18 1 98.69 84 PRO A N 1
ATOM 661 C CA . PRO A 1 84 ? -1.213 -5.242 -16.672 1 98.69 84 PRO A CA 1
ATOM 662 C C . PRO A 1 84 ? -2.193 -6.414 -16.734 1 98.69 84 PRO A C 1
ATOM 664 O O . PRO A 1 84 ? -2.043 -7.387 -15.992 1 98.69 84 PRO A O 1
ATOM 667 N N . GLU A 1 85 ? -3.152 -6.301 -17.609 1 98.69 85 GLU A N 1
ATOM 668 C CA . GLU A 1 85 ? -4.152 -7.363 -17.672 1 98.69 85 GLU A CA 1
ATOM 669 C C . GLU A 1 85 ? -3.514 -8.695 -18.062 1 98.69 85 GLU A C 1
ATOM 671 O O . GLU A 1 85 ? -3.865 -9.742 -17.5 1 98.69 85 GLU A O 1
ATOM 676 N N . GLU A 1 86 ? -2.588 -8.695 -19 1 98.44 86 GLU A N 1
ATOM 677 C CA . GLU A 1 86 ? -1.867 -9.898 -19.391 1 98.44 86 GLU A CA 1
ATOM 678 C C . GLU A 1 86 ? -1.015 -10.43 -18.25 1 98.44 86 GLU A C 1
ATOM 680 O O . GLU A 1 86 ? -0.94 -11.648 -18.031 1 98.44 86 GLU A O 1
ATOM 685 N N . CYS A 1 87 ? -0.369 -9.57 -17.562 1 98.62 87 CYS A N 1
ATOM 686 C CA . CYS A 1 87 ? 0.4 -9.953 -16.375 1 98.62 87 CYS A CA 1
ATOM 687 C C . CYS A 1 87 ? -0.489 -10.633 -15.352 1 98.62 87 CYS A C 1
ATOM 689 O O . CYS A 1 87 ? -0.108 -11.656 -14.773 1 98.62 87 CYS A O 1
ATOM 691 N N . ALA A 1 88 ? -1.674 -10.078 -15.148 1 98.75 88 ALA A N 1
ATOM 692 C CA . ALA A 1 88 ? -2.613 -10.625 -14.172 1 98.75 88 ALA A CA 1
ATOM 693 C C . ALA A 1 88 ? -2.98 -12.07 -14.523 1 98.75 88 ALA A C 1
ATOM 695 O O . ALA A 1 88 ? -2.953 -12.945 -13.656 1 98.75 88 ALA A O 1
ATOM 696 N N . LYS A 1 89 ? -3.248 -12.25 -15.789 1 98.25 89 LYS A N 1
ATOM 697 C CA . LYS A 1 89 ? -3.623 -13.594 -16.234 1 98.25 89 LYS A CA 1
ATOM 698 C C . LYS A 1 89 ? -2.459 -14.57 -16.078 1 98.25 89 LYS A C 1
ATOM 700 O O . LYS A 1 89 ? -2.648 -15.703 -15.641 1 98.25 89 LYS A O 1
ATOM 705 N N . ARG A 1 90 ? -1.292 -14.141 -16.453 1 97.38 90 ARG A N 1
ATOM 706 C CA . ARG A 1 90 ? -0.101 -14.969 -16.312 1 97.38 90 ARG A CA 1
ATOM 707 C C . ARG A 1 90 ? 0.142 -15.352 -14.859 1 97.38 90 ARG A C 1
ATOM 709 O O . ARG A 1 90 ? 0.331 -16.531 -14.539 1 97.38 90 ARG A O 1
ATOM 716 N N . GLU A 1 91 ? 0.118 -14.398 -13.922 1 97.75 91 GLU A N 1
ATOM 717 C CA . GLU A 1 91 ? 0.385 -14.633 -12.5 1 97.75 91 GLU A CA 1
ATOM 718 C C . GLU A 1 91 ? -0.701 -15.5 -11.875 1 97.75 91 GLU A C 1
ATOM 720 O O . GLU A 1 91 ? -0.424 -16.297 -10.969 1 97.75 91 GLU A O 1
ATOM 725 N N . LEU A 1 92 ? -1.943 -15.297 -12.32 1 98.12 92 LEU A N 1
ATOM 726 C CA . LEU A 1 92 ? -3.055 -16.109 -11.828 1 98.12 92 LEU A CA 1
ATOM 727 C C . LEU A 1 92 ? -2.799 -17.594 -12.078 1 98.12 92 LEU A C 1
ATOM 729 O O . LEU A 1 92 ? -2.965 -18.406 -11.18 1 98.12 92 LEU A O 1
ATOM 733 N N . ILE A 1 93 ? -2.352 -17.922 -13.266 1 97.19 93 ILE A N 1
ATOM 734 C CA . ILE A 1 93 ? -2.043 -19.297 -13.625 1 97.19 93 ILE A CA 1
ATOM 735 C C . ILE A 1 93 ? -0.823 -19.766 -12.836 1 97.19 93 ILE A C 1
ATOM 737 O O . ILE A 1 93 ? -0.847 -20.844 -12.227 1 97.19 93 ILE A O 1
ATOM 741 N N . GLU A 1 94 ? 0.219 -19.016 -12.781 1 96.31 94 GLU A N 1
ATOM 742 C CA . GLU A 1 94 ? 1.475 -19.406 -12.148 1 96.31 94 GLU A CA 1
ATOM 743 C C . GLU A 1 94 ? 1.278 -19.703 -10.664 1 96.31 94 GLU A C 1
ATOM 745 O O . GLU A 1 94 ? 1.782 -20.703 -10.156 1 96.31 94 GLU A O 1
ATOM 750 N N . GLU A 1 95 ? 0.516 -18.844 -9.977 1 95.81 95 GLU A N 1
ATOM 751 C CA . GLU A 1 95 ? 0.508 -18.922 -8.516 1 95.81 95 GLU A CA 1
ATOM 752 C C . GLU A 1 95 ? -0.668 -19.75 -8.016 1 95.81 95 GLU A C 1
ATOM 754 O O . GLU A 1 95 ? -0.576 -20.406 -6.969 1 95.81 95 GLU A O 1
ATOM 759 N N . VAL A 1 96 ? -1.838 -19.719 -8.734 1 95.94 96 VAL A N 1
ATOM 760 C CA . VAL A 1 96 ? -3.002 -20.359 -8.141 1 95.94 96 VAL A CA 1
ATOM 761 C C . VAL A 1 96 ? -3.539 -21.422 -9.102 1 95.94 96 VAL A C 1
ATOM 763 O O . VAL A 1 96 ? -4.355 -22.266 -8.711 1 95.94 96 VAL A O 1
ATOM 766 N N . GLY A 1 97 ? -3.084 -21.5 -10.391 1 96.56 97 GLY A N 1
ATOM 767 C CA . GLY A 1 97 ? -3.367 -22.578 -11.32 1 96.56 97 GLY A CA 1
ATOM 768 C C . GLY A 1 97 ? -4.695 -22.422 -12.031 1 96.56 97 GLY A C 1
ATOM 769 O O . GLY A 1 97 ? -5.266 -23.406 -12.523 1 96.56 97 GLY A O 1
ATOM 770 N N . TYR A 1 98 ? -5.234 -21.172 -12.039 1 97.38 98 TYR A N 1
ATOM 771 C CA . TYR A 1 98 ? -6.504 -20.906 -12.703 1 97.38 98 TYR A CA 1
ATOM 772 C C . TYR A 1 98 ? -6.324 -19.953 -13.867 1 97.38 98 TYR A C 1
ATOM 774 O O . TYR A 1 98 ? -5.504 -19.031 -13.797 1 97.38 98 TYR A O 1
ATOM 782 N N . THR A 1 99 ? -7.07 -20.141 -14.914 1 97.62 99 THR A N 1
ATOM 783 C CA . THR A 1 99 ? -7.32 -19.094 -15.906 1 97.62 99 THR A CA 1
ATOM 784 C C . THR A 1 99 ? -8.688 -18.453 -15.68 1 97.62 99 THR A C 1
ATOM 786 O O . THR A 1 99 ? -9.445 -18.891 -14.805 1 97.62 99 THR A O 1
ATOM 789 N N . THR A 1 100 ? -8.945 -17.375 -16.406 1 98.25 100 THR A N 1
ATOM 790 C CA . THR A 1 100 ? -10.18 -16.641 -16.156 1 98.25 100 THR A CA 1
ATOM 791 C C . THR A 1 100 ? -10.875 -16.281 -17.469 1 98.25 100 THR A C 1
ATOM 793 O O . THR A 1 100 ? -10.219 -15.938 -18.453 1 98.25 100 THR A O 1
ATOM 796 N N . GLY A 1 101 ? -12.211 -16.406 -17.469 1 97.44 101 GLY A N 1
ATOM 797 C CA . GLY A 1 101 ? -13.031 -15.977 -18.578 1 97.44 101 GLY A CA 1
ATOM 798 C C . GLY A 1 101 ? -13.547 -14.555 -18.438 1 97.44 101 GLY A C 1
ATOM 799 O O . GLY A 1 101 ? -14.109 -13.992 -19.375 1 97.44 101 GLY A O 1
ATOM 800 N N . LYS A 1 102 ? -13.43 -13.977 -17.297 1 98.5 102 LYS A N 1
ATOM 801 C CA . LYS A 1 102 ? -13.898 -12.633 -16.969 1 98.5 102 LYS A CA 1
ATOM 802 C C . LYS A 1 102 ? -12.953 -11.938 -16 1 98.5 102 LYS A C 1
ATOM 804 O O . LYS A 1 102 ? -12.797 -12.367 -14.859 1 98.5 102 LYS A O 1
ATOM 809 N N . ILE A 1 103 ? -12.312 -10.898 -16.469 1 98.62 103 ILE A N 1
ATOM 810 C CA . ILE A 1 103 ? -11.367 -10.141 -15.672 1 98.62 103 ILE A CA 1
ATOM 811 C C . ILE A 1 103 ? -11.68 -8.648 -15.781 1 98.62 103 ILE A C 1
ATOM 813 O O . ILE A 1 103 ? -12 -8.148 -16.859 1 98.62 103 ILE A O 1
ATOM 817 N N . SER A 1 104 ? -11.766 -7.969 -14.641 1 98.56 104 SER A N 1
ATOM 818 C CA . SER A 1 104 ? -12.07 -6.543 -14.625 1 98.56 104 SER A CA 1
ATOM 819 C C . SER A 1 104 ? -11.211 -5.805 -13.602 1 98.56 104 SER A C 1
ATOM 821 O O . SER A 1 104 ? -10.82 -6.383 -12.578 1 98.56 104 SER A O 1
ATOM 823 N N . LEU A 1 105 ? -10.875 -4.594 -13.859 1 98.5 105 LEU A N 1
ATOM 824 C CA . LEU A 1 105 ? -10.086 -3.762 -12.961 1 98.5 105 LEU A CA 1
ATOM 825 C C . LEU A 1 105 ? -10.906 -3.355 -11.734 1 98.5 105 LEU A C 1
ATOM 827 O O . LEU A 1 105 ? -12.016 -2.836 -11.875 1 98.5 105 LEU A O 1
ATOM 831 N N . LEU A 1 106 ? -10.438 -3.643 -10.539 1 97.94 106 LEU A N 1
ATOM 832 C CA . LEU A 1 106 ? -11.078 -3.225 -9.297 1 97.94 106 LEU A CA 1
ATOM 833 C C . LEU A 1 106 ? -10.633 -1.818 -8.906 1 97.94 106 LEU A C 1
ATOM 835 O O . LEU A 1 106 ? -11.469 -0.973 -8.57 1 97.94 106 LEU A O 1
ATOM 839 N N . PHE A 1 107 ? -9.32 -1.585 -8.875 1 98.31 107 PHE A N 1
ATOM 840 C CA . PHE A 1 107 ? -8.703 -0.295 -8.586 1 98.31 107 PHE A CA 1
ATOM 841 C C . PHE A 1 107 ? -7.25 -0.279 -9.047 1 98.31 107 PHE A C 1
ATOM 843 O O . PHE A 1 107 ? -6.711 -1.309 -9.453 1 98.31 107 PHE A O 1
ATOM 850 N N . GLN A 1 108 ? -6.699 0.79 -9.125 1 98.81 108 GLN A N 1
ATOM 851 C CA . GLN A 1 108 ? -5.27 0.993 -9.328 1 98.81 108 GLN A CA 1
ATOM 852 C C . GLN A 1 108 ? -4.711 2.004 -8.328 1 98.81 108 GLN A C 1
ATOM 854 O O . GLN A 1 108 ? -5.387 2.973 -7.973 1 98.81 108 GLN A O 1
ATOM 859 N N . CYS A 1 109 ? -3.52 1.729 -7.812 1 98.81 109 CYS A N 1
ATOM 860 C CA . CYS A 1 109 ? -3.004 2.639 -6.793 1 98.81 109 CYS A CA 1
ATOM 861 C C . CYS A 1 109 ? -1.485 2.555 -6.703 1 98.81 109 CYS A C 1
ATOM 863 O O . CYS A 1 109 ? -0.887 1.568 -7.141 1 98.81 109 CYS A O 1
ATOM 865 N N . TYR A 1 110 ? -0.913 3.648 -6.238 1 98.88 110 TYR A N 1
ATOM 866 C CA 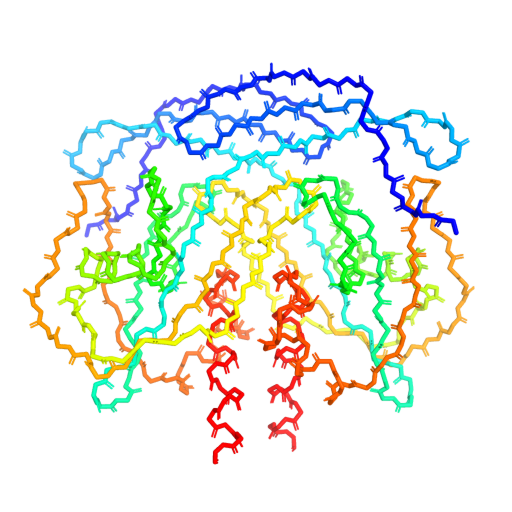. TYR A 1 110 ? 0.451 3.59 -5.727 1 98.88 110 TYR A CA 1
ATOM 867 C C . TYR A 1 110 ? 0.488 2.955 -4.344 1 98.88 110 TYR A C 1
ATOM 869 O O . TYR A 1 110 ? -0.278 3.342 -3.457 1 98.88 110 TYR A O 1
ATOM 877 N N . LEU A 1 111 ? 1.369 1.99 -4.125 1 98.56 111 LEU A N 1
ATOM 878 C CA . LEU A 1 111 ? 1.407 1.303 -2.838 1 98.56 111 LEU A CA 1
ATOM 879 C C . LEU A 1 111 ? 2.012 2.199 -1.763 1 98.56 111 LEU A C 1
ATOM 881 O O . LEU A 1 111 ? 1.444 2.342 -0.677 1 98.56 111 LEU A O 1
ATOM 885 N N . ALA A 1 112 ? 3.158 2.811 -2.066 1 98.31 112 ALA A N 1
ATOM 886 C CA . ALA A 1 112 ? 3.893 3.656 -1.129 1 98.31 112 ALA A CA 1
ATOM 887 C C . ALA A 1 112 ? 4.406 4.918 -1.816 1 98.31 112 ALA A C 1
ATOM 889 O O . ALA A 1 112 ? 5.617 5.129 -1.918 1 98.31 112 ALA A O 1
ATOM 890 N N . PRO A 1 113 ? 3.5 5.816 -2.148 1 97.94 113 PRO A N 1
ATOM 891 C CA . PRO A 1 113 ? 3.902 6.961 -2.971 1 97.94 113 PRO A CA 1
ATOM 892 C C . PRO A 1 113 ? 4.809 7.934 -2.225 1 97.94 113 PRO A C 1
ATOM 894 O O . PRO A 1 113 ? 5.383 8.844 -2.834 1 97.94 113 PRO A O 1
ATOM 897 N N . GLY A 1 114 ? 4.934 7.77 -0.933 1 96.5 114 GLY A N 1
ATOM 898 C CA . GLY A 1 114 ? 5.883 8.586 -0.192 1 96.5 114 GLY A CA 1
ATOM 899 C C . GLY A 1 114 ? 7.316 8.414 -0.665 1 96.5 114 GLY A C 1
ATOM 900 O O . GLY A 1 114 ? 8.156 9.289 -0.452 1 96.5 114 GLY A O 1
ATOM 901 N N . TYR A 1 115 ? 7.582 7.234 -1.272 1 98.31 115 TYR A N 1
ATOM 902 C CA . TYR A 1 115 ? 8.961 7.047 -1.722 1 98.31 115 TYR A CA 1
ATOM 903 C C . TYR A 1 115 ? 9.016 6.133 -2.939 1 98.31 115 TYR A C 1
ATOM 905 O O . TYR A 1 115 ? 10.062 6 -3.574 1 98.31 115 TYR A O 1
ATOM 913 N N . SER A 1 116 ? 7.977 5.5 -3.328 1 98.62 116 SER A N 1
ATOM 914 C CA . SER A 1 116 ? 8.016 4.488 -4.383 1 98.62 116 SER A CA 1
ATOM 915 C C . SER A 1 116 ? 7.117 4.879 -5.551 1 98.62 116 SER A C 1
ATOM 917 O O . SER A 1 116 ? 6.008 5.379 -5.352 1 98.62 116 SER A O 1
ATOM 919 N N . SER A 1 117 ? 7.555 4.559 -6.738 1 98.44 117 SER A N 1
ATOM 920 C CA . SER A 1 117 ? 6.773 4.816 -7.941 1 98.44 117 SER A CA 1
ATOM 921 C C . SER A 1 117 ? 5.945 3.6 -8.336 1 98.44 117 SER A C 1
ATOM 923 O O . SER A 1 117 ? 5.332 3.578 -9.406 1 98.44 117 SER A O 1
ATOM 925 N N . GLU A 1 118 ? 5.902 2.578 -7.555 1 98.62 118 GLU A N 1
ATOM 926 C CA . GLU A 1 118 ? 5.23 1.33 -7.906 1 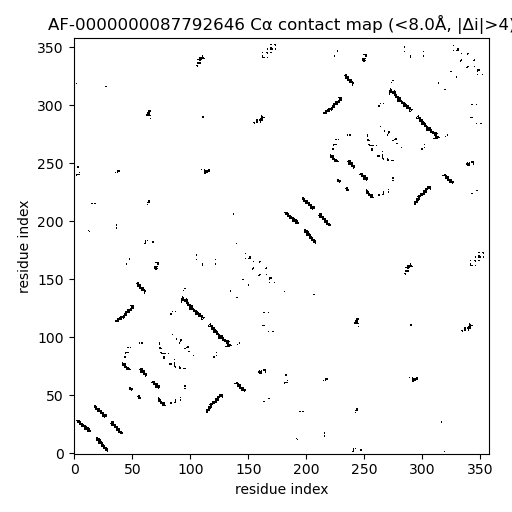98.62 118 GLU A CA 1
ATOM 927 C C . GLU A 1 118 ? 3.727 1.536 -8.047 1 98.62 118 GLU A C 1
ATOM 929 O O . GLU A 1 118 ? 3.035 1.817 -7.07 1 98.62 118 GLU A O 1
ATOM 934 N N . MET A 1 119 ? 3.273 1.377 -9.273 1 98.69 119 MET A N 1
ATOM 935 C CA . MET A 1 119 ? 1.846 1.309 -9.57 1 98.69 119 MET A CA 1
ATOM 936 C C . MET A 1 119 ? 1.346 -0.131 -9.508 1 98.69 119 MET A C 1
ATOM 938 O O . MET A 1 119 ? 1.976 -1.034 -10.062 1 98.69 119 MET A O 1
ATOM 942 N N . MET A 1 120 ? 0.281 -0.395 -8.781 1 98.75 120 MET A N 1
ATOM 943 C CA . MET A 1 120 ? -0.383 -1.69 -8.664 1 98.75 120 MET A CA 1
ATOM 944 C C . MET A 1 120 ? -1.753 -1.66 -9.336 1 98.75 120 MET A C 1
ATOM 946 O O . MET A 1 120 ? -2.557 -0.765 -9.07 1 98.75 120 MET A O 1
ATOM 950 N N . TRP A 1 121 ? -1.976 -2.533 -10.234 1 98.88 121 TRP A N 1
ATOM 951 C CA . TRP A 1 121 ? -3.303 -2.758 -10.797 1 98.88 121 TRP A CA 1
ATOM 952 C C . TRP A 1 121 ? -3.953 -3.99 -10.18 1 98.88 121 TRP A C 1
ATOM 954 O O . TRP A 1 121 ? -3.408 -5.094 -10.258 1 98.88 121 TRP A O 1
ATOM 964 N N . ALA A 1 122 ? -5.102 -3.818 -9.562 1 98.94 122 ALA A N 1
ATOM 965 C CA . ALA A 1 122 ? -5.82 -4.918 -8.922 1 98.94 122 ALA A CA 1
ATOM 966 C C . ALA A 1 122 ? -6.996 -5.375 -9.781 1 98.94 122 ALA A C 1
ATOM 968 O O . ALA A 1 122 ? -7.863 -4.57 -10.141 1 98.94 122 ALA A O 1
ATOM 969 N N . TYR A 1 123 ? -7.027 -6.617 -10.055 1 98.94 123 TYR A N 1
ATOM 970 C CA . TYR A 1 123 ? -8.062 -7.156 -10.93 1 98.94 123 TYR A CA 1
ATOM 971 C C . TYR A 1 123 ? -8.953 -8.141 -10.188 1 98.94 123 TYR A C 1
ATOM 973 O O . TYR A 1 123 ? -8.477 -8.891 -9.328 1 98.94 123 TYR A O 1
ATOM 981 N N . LEU A 1 124 ? -10.195 -8.133 -10.5 1 98.88 124 LEU A N 1
ATOM 982 C CA . LEU A 1 124 ? -11.141 -9.18 -10.141 1 98.88 124 LEU A CA 1
ATOM 983 C C . LEU A 1 124 ? -11.227 -10.234 -11.242 1 98.88 124 LEU A C 1
ATOM 985 O O . LEU A 1 124 ? -11.422 -9.906 -12.414 1 98.88 124 LEU A O 1
ATOM 989 N N . ALA A 1 125 ? -10.969 -11.414 -10.898 1 98.88 125 ALA A N 1
ATOM 990 C CA . ALA A 1 125 ? -11.055 -12.516 -11.859 1 98.88 125 ALA A CA 1
ATOM 991 C C . ALA A 1 125 ? -12.219 -13.445 -11.523 1 98.88 125 ALA A C 1
ATOM 993 O O . ALA A 1 125 ? -12.297 -13.984 -10.422 1 98.88 125 ALA A O 1
ATOM 994 N N . GLU A 1 126 ? -13.078 -13.625 -12.422 1 98.62 126 GLU A N 1
ATOM 995 C CA . GLU A 1 126 ? -14.25 -14.492 -12.312 1 98.62 126 GLU A CA 1
ATOM 996 C C . GLU A 1 126 ? -14.305 -15.484 -13.469 1 98.62 126 GLU A C 1
ATOM 998 O O . GLU A 1 126 ? -13.484 -15.43 -14.383 1 98.62 126 GLU A O 1
ATOM 1003 N N 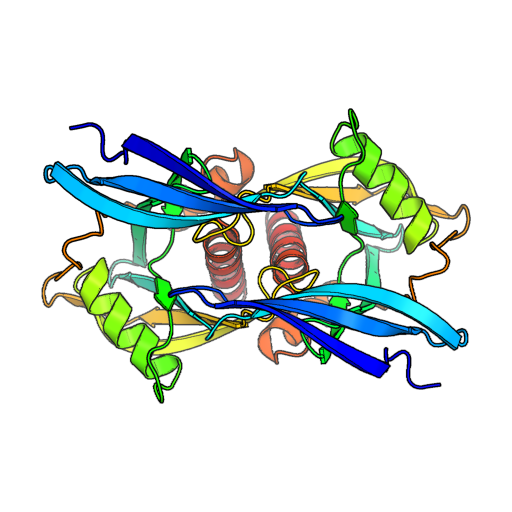. ASP A 1 127 ? -15.273 -16.453 -13.414 1 98.31 127 ASP A N 1
ATOM 1004 C CA . ASP A 1 127 ? -15.367 -17.5 -14.422 1 98.31 127 ASP A CA 1
ATOM 1005 C C . ASP A 1 127 ? -14.039 -18.234 -14.57 1 98.31 127 ASP A C 1
ATOM 1007 O O . ASP A 1 127 ? -13.523 -18.375 -15.688 1 98.31 127 ASP A O 1
ATOM 1011 N N . LEU A 1 128 ? -13.562 -18.75 -13.445 1 98.44 128 LEU A N 1
ATOM 1012 C CA . LEU A 1 128 ? -12.242 -19.375 -13.375 1 98.44 128 LEU A CA 1
ATOM 1013 C C . LEU A 1 128 ? -12.305 -20.828 -13.852 1 98.44 128 LEU A C 1
ATOM 1015 O O . LEU A 1 128 ? -13.297 -21.516 -13.625 1 98.44 128 LEU A O 1
ATOM 1019 N N . GLU A 1 129 ? -11.242 -21.203 -14.461 1 97.56 129 GLU A N 1
ATOM 1020 C CA . GLU A 1 129 ? -11.039 -22.594 -14.859 1 97.56 129 GLU A CA 1
ATOM 1021 C C . GLU A 1 129 ? -9.68 -23.109 -14.391 1 97.56 129 GLU A C 1
ATOM 1023 O O . GLU A 1 129 ? -8.656 -22.469 -14.625 1 97.56 129 GLU A O 1
ATOM 1028 N N . LEU A 1 130 ? -9.734 -24.266 -13.742 1 96.31 130 LEU A N 1
ATOM 1029 C CA . LEU A 1 130 ? -8.5 -24.844 -13.219 1 96.31 130 LEU A CA 1
ATOM 1030 C C . LEU A 1 130 ? -7.648 -25.422 -14.344 1 96.31 130 LEU A C 1
ATOM 1032 O O . LEU A 1 130 ? -8.141 -26.219 -15.148 1 96.31 130 LEU A O 1
ATOM 1036 N N . VAL A 1 131 ? -6.359 -25.047 -14.422 1 95.69 131 VAL A N 1
ATOM 1037 C CA . VAL A 1 131 ? -5.449 -25.547 -15.445 1 95.69 131 VAL A CA 1
ATOM 1038 C C . VAL A 1 131 ? -4.18 -26.094 -14.797 1 95.69 131 VAL A C 1
ATOM 1040 O O . VAL A 1 131 ? -3.402 -26.812 -15.43 1 95.69 131 VAL A O 1
ATOM 1043 N N . GLY A 1 132 ? -3.992 -25.859 -13.484 1 91.19 132 GLY A N 1
ATOM 1044 C CA . GLY A 1 132 ? -2.82 -26.328 -12.758 1 91.19 132 GLY A CA 1
ATOM 1045 C C . GLY A 1 132 ? -1.8 -25.234 -12.516 1 91.19 132 GLY A C 1
ATOM 1046 O O . GLY A 1 132 ? -1.448 -24.484 -13.438 1 91.19 132 GLY A O 1
ATOM 1047 N N . ALA A 1 133 ? -1.387 -25.234 -11.289 1 82.5 133 ALA A N 1
ATOM 1048 C CA . ALA A 1 133 ? -0.42 -24.203 -10.906 1 82.5 133 ALA A CA 1
ATOM 1049 C C . ALA A 1 133 ? 0.984 -24.562 -11.375 1 82.5 133 ALA A C 1
ATOM 1051 O O . ALA A 1 133 ? 1.34 -25.75 -11.43 1 82.5 133 ALA A O 1
ATOM 1052 N N . GLN A 1 134 ? 1.769 -23.562 -11.719 1 84.06 134 GLN A N 1
ATOM 1053 C CA . GLN A 1 134 ? 3.172 -23.688 -12.109 1 84.06 134 GLN A CA 1
ATOM 1054 C C . GLN A 1 134 ? 4.012 -22.578 -11.477 1 84.06 134 GLN A C 1
ATOM 1056 O O . GLN A 1 134 ? 4.535 -21.719 -12.18 1 84.06 134 GLN A O 1
ATOM 1061 N N . PRO A 1 135 ? 4.191 -22.781 -10.164 1 79.19 135 PRO A N 1
ATOM 1062 C CA . PRO A 1 135 ? 4.938 -21.703 -9.516 1 79.19 135 PRO A CA 1
ATOM 1063 C C . PRO A 1 135 ? 6.414 -21.688 -9.898 1 79.19 135 PRO A C 1
ATOM 1065 O O . PRO A 1 135 ? 6.953 -22.703 -10.328 1 79.19 135 PRO A O 1
ATOM 1068 N N . GLU A 1 136 ? 6.945 -20.422 -9.758 1 76.81 136 GLU A N 1
ATOM 1069 C CA . GLU A 1 136 ? 8.383 -20.312 -9.984 1 76.81 136 GLU A CA 1
ATOM 1070 C C . GLU A 1 136 ? 9.172 -21.047 -8.906 1 76.81 136 GLU A C 1
ATOM 1072 O O . GLU A 1 136 ? 8.688 -21.219 -7.789 1 76.81 136 GLU A O 1
ATOM 1077 N N . GLU A 1 137 ? 10.312 -21.531 -9.258 1 71.25 137 GLU A N 1
ATOM 1078 C CA . GLU A 1 137 ? 11.172 -22.344 -8.398 1 71.25 137 GLU A CA 1
ATOM 1079 C C . GLU A 1 137 ? 11.414 -21.672 -7.055 1 71.25 137 GLU A C 1
ATOM 1081 O O . GLU A 1 137 ? 11.531 -22.344 -6.027 1 71.25 137 GLU A O 1
ATOM 1086 N N . ASP A 1 138 ? 11.367 -20.391 -7.043 1 70.94 138 ASP A N 1
ATOM 1087 C CA . ASP A 1 138 ? 11.789 -19.703 -5.828 1 70.94 138 ASP A CA 1
ATOM 1088 C C . ASP A 1 138 ? 10.586 -19.281 -4.988 1 70.94 138 ASP A C 1
ATOM 1090 O O . ASP A 1 138 ? 10.75 -18.672 -3.93 1 70.94 138 ASP A O 1
ATOM 1094 N N . GLU A 1 139 ? 9.445 -19.656 -5.406 1 75.25 139 GLU A N 1
ATOM 1095 C CA . GLU A 1 139 ? 8.266 -19.219 -4.672 1 75.25 139 GLU A CA 1
ATOM 1096 C C . GLU A 1 139 ? 7.641 -20.375 -3.9 1 75.25 139 GLU A C 1
ATOM 1098 O O . GLU A 1 139 ? 7.355 -21.438 -4.477 1 75.25 139 GLU A O 1
ATOM 1103 N N . THR A 1 140 ? 7.676 -20.281 -2.602 1 79.94 140 THR A N 1
ATOM 1104 C CA . THR A 1 140 ? 6.879 -21.203 -1.807 1 79.94 140 THR A CA 1
ATOM 1105 C C . THR A 1 140 ? 5.52 -20.609 -1.474 1 79.94 140 THR A C 1
ATOM 1107 O O . THR A 1 140 ? 5.422 -19.688 -0.654 1 79.94 140 THR A O 1
ATOM 1110 N N . ILE A 1 141 ? 4.523 -21.047 -2.113 1 90.31 141 ILE A N 1
ATOM 1111 C CA . ILE A 1 141 ? 3.17 -20.516 -2.018 1 90.31 141 ILE A CA 1
ATOM 1112 C C . ILE A 1 141 ? 2.211 -21.609 -1.565 1 90.31 141 ILE A C 1
ATOM 1114 O O . ILE A 1 141 ? 2.268 -22.734 -2.064 1 90.31 141 ILE A O 1
ATOM 1118 N N . GLU A 1 142 ? 1.478 -21.297 -0.553 1 92.94 142 GLU A N 1
ATOM 1119 C CA . GLU A 1 142 ? 0.388 -22.172 -0.119 1 92.94 142 GLU A CA 1
ATOM 1120 C C . GLU A 1 142 ? -0.969 -21.578 -0.495 1 92.94 142 GLU A C 1
ATOM 1122 O O . GLU A 1 142 ? -1.26 -20.422 -0.181 1 92.94 142 GLU A O 1
ATOM 1127 N N . LEU A 1 143 ? -1.761 -22.375 -1.176 1 95.69 143 LEU A N 1
ATOM 1128 C CA . LEU A 1 143 ? -3.098 -21.953 -1.569 1 95.69 143 LEU A CA 1
ATOM 1129 C C . LEU A 1 143 ? -4.074 -22.078 -0.404 1 95.69 143 LEU A C 1
ATOM 1131 O O . LEU A 1 143 ? -4.066 -23.078 0.317 1 95.69 143 LEU A O 1
ATOM 1135 N N . VAL A 1 144 ? -4.898 -21.062 -0.158 1 97.25 144 VAL A N 1
ATOM 1136 C CA . VAL A 1 144 ? -5.949 -21.047 0.858 1 97.25 144 VAL A CA 1
ATOM 1137 C C . VAL A 1 144 ? -7.242 -20.516 0.254 1 97.25 144 VAL A C 1
ATOM 1139 O O . VAL A 1 144 ? -7.262 -19.422 -0.323 1 97.25 144 VAL A O 1
ATOM 1142 N N . ILE A 1 145 ? -8.273 -21.281 0.392 1 98.38 145 ILE A N 1
ATOM 1143 C CA . ILE A 1 145 ? -9.562 -20.906 -0.184 1 98.38 145 ILE A CA 1
ATOM 1144 C C . ILE A 1 145 ? -10.57 -20.656 0.932 1 98.38 145 ILE A C 1
ATOM 1146 O O . ILE A 1 145 ? -10.797 -21.516 1.785 1 98.38 145 ILE A O 1
ATOM 1150 N N . LYS A 1 146 ? -11.141 -19.453 0.984 1 98.69 146 LYS A N 1
ATOM 1151 C CA . LYS A 1 146 ? -12.086 -19.047 2.023 1 98.69 146 LYS A CA 1
ATOM 1152 C C . LYS A 1 146 ? -13.172 -18.141 1.457 1 98.69 146 LYS A C 1
ATOM 1154 O O . LYS A 1 146 ? -12.938 -17.406 0.493 1 98.69 146 LYS A O 1
A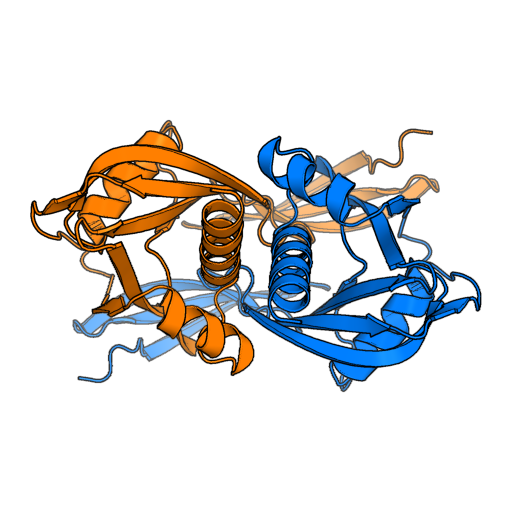TOM 1159 N N . PRO A 1 147 ? -14.383 -18.25 2.066 1 98.69 147 PRO A N 1
ATOM 1160 C CA . PRO A 1 147 ? -15.375 -17.234 1.694 1 98.69 147 PRO A CA 1
ATOM 1161 C C . PRO A 1 147 ? -14.992 -15.828 2.172 1 98.69 147 PRO A C 1
ATOM 1163 O O . PRO A 1 147 ? -14.305 -15.688 3.182 1 98.69 147 PRO A O 1
ATOM 1166 N N . LEU A 1 148 ? -15.477 -14.836 1.438 1 98.62 148 LEU A N 1
ATOM 1167 C CA . LEU A 1 148 ? -15.188 -13.445 1.77 1 98.62 148 LEU A CA 1
ATOM 1168 C C . LEU A 1 148 ? -15.562 -13.141 3.215 1 98.62 148 LEU A C 1
ATOM 1170 O O . LEU A 1 148 ? -14.828 -12.445 3.92 1 98.62 148 LEU A O 1
ATOM 1174 N N . GLU A 1 149 ? -16.641 -13.664 3.693 1 98 149 GLU A N 1
ATOM 1175 C CA . GLU A 1 149 ? -17.188 -13.383 5.02 1 98 149 GLU A CA 1
ATOM 1176 C C . GLU A 1 149 ? -16.234 -13.867 6.113 1 98 149 GLU A C 1
ATOM 1178 O O . GLU A 1 149 ? -16.266 -13.367 7.238 1 98 149 GLU A O 1
ATOM 1183 N N . GLU A 1 150 ? -15.453 -14.836 5.805 1 98.62 150 GLU A N 1
ATOM 1184 C CA . GLU A 1 150 ? -14.477 -15.344 6.77 1 98.62 150 GLU A CA 1
ATOM 1185 C C . GLU A 1 150 ? -13.18 -14.539 6.715 1 98.62 150 GLU A C 1
ATOM 1187 O O . GLU A 1 150 ? -12.406 -14.531 7.672 1 98.62 150 GLU A O 1
ATOM 1192 N N . LEU A 1 151 ? -12.93 -13.875 5.582 1 98.81 151 LEU A N 1
ATOM 1193 C CA . LEU A 1 151 ? -11.672 -13.156 5.371 1 98.81 151 LEU A CA 1
ATOM 1194 C C . LEU A 1 151 ? -11.742 -11.758 5.973 1 98.81 151 LEU A C 1
ATOM 1196 O O . LEU A 1 151 ? -10.75 -11.258 6.5 1 98.81 151 LEU A O 1
ATOM 1200 N N . LEU A 1 152 ? -12.891 -11.133 5.93 1 98.56 152 LEU A N 1
ATOM 1201 C CA . LEU A 1 152 ? -13.031 -9.734 6.328 1 98.56 152 LEU A CA 1
ATOM 1202 C C . LEU A 1 152 ? -12.672 -9.555 7.801 1 98.56 152 LEU A C 1
ATOM 1204 O O . LEU A 1 152 ? -11.922 -8.648 8.156 1 98.56 152 LEU A O 1
ATOM 1208 N N . PRO A 1 153 ? -13.117 -10.469 8.781 1 98.25 153 PRO A N 1
ATOM 1209 C CA . PRO A 1 153 ? -12.75 -10.312 10.188 1 98.25 153 PRO A CA 1
ATOM 1210 C C . PRO A 1 153 ? -11.25 -10.461 10.422 1 98.25 153 PRO A C 1
ATOM 1212 O O . PRO A 1 153 ? -10.719 -9.953 11.414 1 98.25 153 PRO A O 1
ATOM 1215 N N . LEU A 1 154 ? -10.516 -11.125 9.562 1 98.75 154 LEU A N 1
ATOM 1216 C CA . LEU A 1 154 ? -9.078 -11.336 9.703 1 98.75 154 LEU A CA 1
ATOM 1217 C C . LEU A 1 154 ? -8.312 -10.047 9.445 1 98.75 154 LEU A C 1
ATOM 1219 O O . LEU A 1 154 ? -7.164 -9.906 9.867 1 98.75 154 LEU A O 1
ATOM 1223 N N . ILE A 1 155 ? -8.961 -9.102 8.648 1 98.62 155 ILE A N 1
ATOM 1224 C CA . ILE A 1 155 ? -8.398 -7.762 8.492 1 98.62 155 ILE A CA 1
ATOM 1225 C C . ILE A 1 155 ? -8.438 -7.027 9.836 1 98.62 155 ILE A C 1
ATOM 1227 O O . ILE A 1 155 ? -7.438 -6.441 10.258 1 98.62 155 ILE A O 1
ATOM 1231 N N . ASP A 1 156 ? -9.539 -7.16 10.555 1 97.44 156 ASP A N 1
ATOM 1232 C CA . ASP A 1 156 ? -9.758 -6.469 11.82 1 97.44 156 ASP A CA 1
ATOM 1233 C C . ASP A 1 156 ? -8.82 -6.992 12.906 1 97.44 156 ASP A C 1
ATOM 1235 O O . ASP A 1 156 ? -8.32 -6.219 13.727 1 97.44 156 ASP A O 1
ATOM 1239 N N . SER A 1 157 ? -8.586 -8.281 12.898 1 97.75 157 SER A N 1
ATOM 1240 C CA . SER A 1 157 ? -7.766 -8.906 13.93 1 97.75 157 SER A CA 1
ATOM 1241 C C . SER A 1 157 ? -6.277 -8.719 13.641 1 97.75 157 SER A C 1
ATOM 1243 O O . SER A 1 157 ? -5.438 -8.984 14.5 1 97.75 157 SER A O 1
ATOM 1245 N N . GLY A 1 158 ? -5.965 -8.297 12.445 1 98.12 158 GLY A N 1
ATOM 1246 C CA . GLY A 1 158 ? -4.57 -8.117 12.078 1 98.12 158 GLY A CA 1
ATOM 1247 C C . GLY A 1 158 ? -3.922 -9.383 11.547 1 98.12 158 GLY A C 1
ATOM 1248 O O . GLY A 1 158 ? -2.697 -9.453 11.414 1 98.12 158 GLY A O 1
ATOM 1249 N N . GLU A 1 159 ? -4.691 -10.406 11.312 1 98.38 159 GLU A N 1
ATOM 1250 C CA . GLU A 1 159 ? -4.152 -11.625 10.719 1 98.38 159 GLU A CA 1
ATOM 1251 C C . GLU A 1 159 ? -3.84 -11.422 9.234 1 98.38 159 GLU A C 1
ATOM 1253 O O . GLU A 1 159 ? -2.842 -11.938 8.727 1 98.38 159 GLU A O 1
ATOM 1258 N N . ILE A 1 160 ? -4.711 -10.789 8.516 1 98.75 160 ILE A N 1
ATOM 1259 C CA . ILE A 1 160 ? -4.398 -10.328 7.164 1 98.75 160 ILE A CA 1
ATOM 1260 C C . ILE A 1 160 ? -3.801 -8.922 7.219 1 98.75 160 ILE A C 1
ATOM 1262 O O . ILE A 1 160 ? -4.477 -7.973 7.617 1 98.75 160 ILE A O 1
ATOM 1266 N N . ARG A 1 161 ? -2.553 -8.781 6.773 1 98.25 161 ARG A N 1
ATOM 1267 C CA . ARG A 1 161 ? -1.839 -7.52 6.934 1 98.25 161 ARG A CA 1
ATOM 1268 C C . ARG A 1 161 ? -1.112 -7.133 5.652 1 98.25 161 ARG A C 1
ATOM 1270 O O . ARG A 1 161 ? -0.022 -6.559 5.699 1 98.25 161 ARG A O 1
ATOM 1277 N N . ASP A 1 162 ? -1.529 -7.543 4.57 1 98.81 162 ASP A N 1
ATOM 1278 C CA . ASP A 1 162 ? -1.037 -7.133 3.258 1 98.81 162 ASP A CA 1
ATOM 1279 C C . ASP A 1 162 ? -1.956 -6.09 2.627 1 98.81 162 ASP A C 1
ATOM 1281 O O . ASP A 1 162 ? -3.129 -6.367 2.361 1 98.81 162 ASP A O 1
ATOM 1285 N N . SER A 1 163 ? -1.417 -4.945 2.322 1 98.75 163 SER A N 1
ATOM 1286 C CA . SER A 1 163 ? -2.229 -3.795 1.941 1 98.75 163 SER A CA 1
ATOM 1287 C C . SER A 1 163 ? -3.055 -4.09 0.693 1 98.75 163 SER A C 1
ATOM 1289 O O . SER A 1 163 ? -4.258 -3.824 0.66 1 98.75 163 SER A O 1
ATOM 1291 N N . LYS A 1 164 ? -2.387 -4.578 -0.355 1 98.81 164 LYS A N 1
ATOM 1292 C CA . LYS A 1 164 ? -3.113 -4.844 -1.594 1 98.81 164 LYS A CA 1
ATOM 1293 C C . LYS A 1 164 ? -4.246 -5.84 -1.364 1 98.81 164 LYS A C 1
ATOM 1295 O O . LYS A 1 164 ? -5.312 -5.727 -1.977 1 98.81 164 LYS A O 1
ATOM 1300 N N . THR A 1 165 ? -4.012 -6.836 -0.521 1 98.94 165 THR A N 1
ATOM 1301 C CA . THR A 1 165 ? -5.016 -7.844 -0.2 1 98.94 165 THR A CA 1
ATOM 1302 C C . THR A 1 165 ? -6.199 -7.215 0.53 1 98.94 165 THR A C 1
ATOM 1304 O O . THR A 1 165 ? -7.355 -7.449 0.169 1 98.94 165 THR A O 1
ATOM 1307 N N . ILE A 1 166 ? -5.898 -6.418 1.538 1 98.94 166 ILE A N 1
ATOM 1308 C CA . ILE A 1 166 ? -6.941 -5.746 2.307 1 98.94 166 ILE A CA 1
ATOM 1309 C C . ILE A 1 166 ? -7.785 -4.875 1.378 1 98.94 166 ILE A C 1
ATOM 1311 O O . ILE A 1 166 ? -9.016 -4.941 1.401 1 98.94 166 ILE A O 1
ATOM 1315 N N . CYS A 1 167 ? -7.152 -4.121 0.542 1 98.81 167 CYS A N 1
ATOM 1316 C CA . CYS A 1 167 ? -7.848 -3.242 -0.392 1 98.81 167 CYS A CA 1
ATOM 1317 C C . CYS A 1 167 ? -8.766 -4.039 -1.311 1 98.81 167 CYS A C 1
ATOM 1319 O O . CYS A 1 167 ? -9.93 -3.67 -1.504 1 98.81 167 CYS A O 1
ATOM 1321 N N . ALA A 1 168 ? -8.266 -5.098 -1.869 1 98.94 168 ALA A N 1
ATOM 1322 C CA . ALA A 1 168 ? -9.016 -5.891 -2.836 1 98.94 168 ALA A CA 1
ATOM 1323 C C . ALA A 1 168 ? -10.242 -6.535 -2.182 1 98.94 168 ALA A C 1
ATOM 1325 O O . ALA A 1 168 ? -11.336 -6.527 -2.752 1 98.94 168 ALA A O 1
ATOM 1326 N N . LEU A 1 169 ? -10.055 -7.102 -0.976 1 98.94 169 LEU A N 1
ATOM 1327 C CA . LEU A 1 169 ? -11.156 -7.738 -0.27 1 98.94 169 LEU A CA 1
ATOM 1328 C C . LEU A 1 169 ? -12.242 -6.723 0.068 1 98.94 169 LEU A C 1
ATOM 1330 O O . LEU A 1 169 ? -13.43 -6.996 -0.111 1 98.94 169 LEU A O 1
ATOM 1334 N N . LEU A 1 170 ? -11.812 -5.59 0.529 1 98.81 170 LEU A N 1
ATOM 1335 C CA . LEU A 1 170 ? -12.773 -4.555 0.894 1 98.81 170 LEU A CA 1
ATOM 1336 C C . LEU A 1 170 ? -13.477 -4.008 -0.343 1 98.81 170 LEU A C 1
ATOM 1338 O O . LEU A 1 170 ? -14.672 -3.686 -0.291 1 98.81 170 LEU A O 1
ATOM 1342 N N . ALA A 1 171 ? -12.719 -3.846 -1.426 1 98.75 171 ALA A N 1
ATOM 1343 C CA . ALA A 1 171 ? -13.328 -3.4 -2.676 1 98.75 171 ALA A CA 1
ATOM 1344 C C . ALA A 1 171 ? -14.398 -4.383 -3.148 1 98.75 171 ALA A C 1
ATOM 1346 O O . ALA A 1 171 ? -15.469 -3.977 -3.604 1 98.75 171 ALA A O 1
ATOM 1347 N N . LEU A 1 172 ? -14.07 -5.641 -3.074 1 98.69 172 LEU A N 1
ATOM 1348 C CA . LEU A 1 172 ? -15.055 -6.648 -3.453 1 98.69 172 LEU A CA 1
ATOM 1349 C C . LEU A 1 172 ? -16.297 -6.566 -2.561 1 98.69 172 LEU A C 1
ATOM 1351 O O . LEU A 1 172 ? -17.422 -6.656 -3.047 1 98.69 172 LEU A O 1
ATOM 1355 N N . HIS A 1 173 ? -16.094 -6.48 -1.251 1 98.31 173 HIS A N 1
ATOM 1356 C CA . HIS A 1 173 ? -17.188 -6.355 -0.312 1 98.31 173 HIS A CA 1
ATOM 1357 C C . HIS A 1 173 ? -18.125 -5.203 -0.701 1 98.31 173 HIS A C 1
ATOM 1359 O O . HIS A 1 173 ? -19.344 -5.355 -0.691 1 98.31 173 HIS A O 1
ATOM 1365 N N . ARG A 1 174 ? -17.516 -4.082 -1.021 1 97.81 174 ARG A N 1
ATOM 1366 C CA . ARG A 1 174 ? -18.312 -2.932 -1.45 1 97.81 174 ARG A CA 1
ATOM 1367 C C . ARG A 1 174 ? -19.109 -3.254 -2.703 1 97.81 174 ARG A C 1
ATOM 1369 O O . ARG A 1 174 ? -20.297 -2.936 -2.783 1 97.81 174 ARG A O 1
ATOM 1376 N N . GLN A 1 175 ? -18.469 -3.814 -3.654 1 96.44 175 GLN A N 1
ATOM 1377 C CA . GLN A 1 175 ? -19.109 -4.133 -4.926 1 96.44 175 GLN A CA 1
ATOM 1378 C C . GLN A 1 175 ? -20.297 -5.055 -4.719 1 96.44 175 GLN A C 1
ATOM 1380 O O . GLN A 1 175 ? -21.344 -4.879 -5.359 1 96.44 175 GLN A O 1
ATOM 1385 N N . ARG A 1 176 ? -20.188 -5.992 -3.809 1 94.44 176 ARG A N 1
ATOM 1386 C CA . ARG A 1 176 ? -21.266 -6.949 -3.545 1 94.44 176 ARG A CA 1
ATOM 1387 C C . ARG A 1 176 ? -22.422 -6.289 -2.809 1 94.44 176 ARG A C 1
ATOM 1389 O O . ARG A 1 176 ? -23.578 -6.715 -2.947 1 94.44 176 ARG A O 1
ATOM 1396 N N . GLY A 1 177 ? -22.094 -5.336 -1.952 1 89.19 177 GLY A N 1
ATOM 1397 C CA . GLY A 1 177 ? -23.141 -4.609 -1.244 1 89.19 177 GLY A CA 1
ATOM 1398 C C . GLY A 1 177 ? -23.938 -3.678 -2.141 1 89.19 177 GLY A C 1
ATOM 1399 O O . GLY A 1 177 ? -25.047 -3.262 -1.791 1 89.19 177 GLY A O 1
ATOM 1400 N N . GLN A 1 178 ? -23.422 -3.281 -3.275 1 81.31 178 GLN A N 1
ATOM 1401 C CA . GLN A 1 178 ? -24.109 -2.404 -4.227 1 81.31 178 GLN A CA 1
ATOM 1402 C C . GLN A 1 178 ? -25.016 -3.199 -5.16 1 81.31 178 GLN A C 1
ATOM 1404 O O . GLN A 1 178 ? -25.859 -2.625 -5.855 1 81.31 178 GLN A O 1
ATOM 1409 N N . LYS A 1 179 ? -24.75 -4.5 -5.316 1 70.81 179 LYS A N 1
ATOM 1410 C CA . LYS A 1 179 ? -25.641 -5.332 -6.121 1 70.81 179 LYS A CA 1
ATOM 1411 C C . LYS A 1 179 ? -26.875 -5.75 -5.328 1 70.81 179 LYS A C 1
ATOM 1413 O O . LYS A 1 179 ? -26.812 -5.898 -4.105 1 70.81 179 LYS A O 1
ATOM 1418 N N . MET B 1 1 ? 6.664 -28.344 7.012 1 43.5 1 MET B N 1
ATOM 1419 C CA . MET B 1 1 ? 8.031 -27.828 6.938 1 43.5 1 MET B CA 1
ATOM 1420 C C . MET B 1 1 ? 8.031 -26.297 6.859 1 43.5 1 MET B C 1
ATOM 1422 O O . MET B 1 1 ? 7.137 -25.703 6.262 1 43.5 1 MET B O 1
ATOM 1426 N N . GLN B 1 2 ? 8.555 -25.562 7.801 1 56.56 2 GLN B N 1
ATOM 1427 C CA . GLN B 1 2 ? 8.406 -24.125 8 1 56.56 2 GLN B CA 1
ATOM 1428 C C . GLN B 1 2 ? 8.977 -23.344 6.82 1 56.56 2 GLN B C 1
ATOM 1430 O O . GLN B 1 2 ? 10.125 -23.562 6.418 1 56.56 2 GLN B O 1
ATOM 1435 N N . HIS B 1 3 ? 8.164 -22.906 5.746 1 70.69 3 HIS B N 1
ATOM 1436 C CA . HIS B 1 3 ? 8.32 -22.234 4.457 1 70.69 3 HIS B CA 1
ATOM 1437 C C . HIS B 1 3 ? 8.961 -20.875 4.613 1 70.69 3 HIS B C 1
ATOM 1439 O O . HIS B 1 3 ? 8.422 -19.859 4.145 1 70.69 3 HIS B O 1
ATOM 1445 N N . THR B 1 4 ? 10.062 -20.922 5.375 1 84.94 4 THR B N 1
ATOM 1446 C CA . THR B 1 4 ? 10.742 -19.656 5.621 1 84.94 4 THR B CA 1
ATOM 1447 C C . THR B 1 4 ? 12.102 -19.625 4.922 1 84.94 4 THR B C 1
ATOM 1449 O O . THR B 1 4 ? 12.641 -20.672 4.562 1 84.94 4 THR B O 1
ATOM 1452 N N . GLU B 1 5 ? 12.547 -18.422 4.547 1 91.94 5 GLU B N 1
ATOM 1453 C CA . GLU B 1 5 ? 13.898 -18.188 4.047 1 91.94 5 GLU B CA 1
ATOM 1454 C C . GLU B 1 5 ? 14.852 -17.828 5.184 1 91.94 5 GLU B C 1
ATOM 1456 O O . GLU B 1 5 ? 14.484 -17.109 6.105 1 91.94 5 GLU B O 1
ATOM 1461 N N . LYS B 1 6 ? 16.047 -18.484 5.113 1 93 6 LYS B N 1
ATOM 1462 C CA . LYS B 1 6 ? 17.062 -18.172 6.113 1 93 6 LYS B CA 1
ATOM 1463 C C . LYS B 1 6 ? 18.031 -17.125 5.602 1 93 6 LYS B C 1
ATOM 1465 O O . LYS B 1 6 ? 18.609 -17.266 4.523 1 93 6 LYS B O 1
ATOM 1470 N N . GLN B 1 7 ? 18.219 -16.078 6.32 1 94.31 7 GLN B N 1
ATOM 1471 C CA . GLN B 1 7 ? 19.172 -15.047 5.938 1 94.31 7 GLN B CA 1
ATOM 1472 C C . GLN B 1 7 ? 20.609 -15.508 6.184 1 94.31 7 GLN B C 1
ATOM 1474 O O . GLN B 1 7 ? 20.953 -15.875 7.305 1 94.31 7 GLN B O 1
ATOM 1479 N N . LEU B 1 8 ? 21.406 -15.508 5.215 1 97 8 LEU B N 1
ATOM 1480 C CA . LEU B 1 8 ? 22.797 -15.93 5.301 1 97 8 LEU B CA 1
ATOM 1481 C C . LEU B 1 8 ? 23.719 -14.727 5.457 1 97 8 LEU B C 1
ATOM 1483 O O . LEU B 1 8 ? 24.672 -14.766 6.254 1 97 8 LEU B O 1
ATOM 1487 N N . GLU B 1 9 ? 23.484 -13.773 4.621 1 97.75 9 GLU B N 1
ATOM 1488 C CA . GLU B 1 9 ? 24.266 -12.539 4.605 1 97.75 9 GLU B CA 1
ATOM 1489 C C . GLU B 1 9 ? 23.391 -11.328 4.301 1 97.75 9 GLU B C 1
ATOM 1491 O O . GLU B 1 9 ? 22.312 -11.469 3.723 1 97.75 9 GLU B O 1
ATOM 1496 N N . SER B 1 10 ? 23.891 -10.195 4.746 1 98.06 10 SER B N 1
ATOM 1497 C CA . SER B 1 10 ? 23.203 -8.938 4.465 1 98.06 10 SER B CA 1
ATOM 1498 C C . SER B 1 10 ? 24.203 -7.82 4.168 1 98.06 10 SER B C 1
ATOM 1500 O O . SER B 1 10 ? 25.141 -7.613 4.922 1 98.06 10 SER B O 1
ATOM 1502 N N . GLN B 1 11 ? 23.906 -7.207 3.033 1 98.25 11 GLN B N 1
ATOM 1503 C CA . GLN B 1 11 ? 24.734 -6.074 2.65 1 98.25 11 GLN B CA 1
ATOM 1504 C C . GLN B 1 11 ? 23.938 -4.773 2.654 1 98.25 11 GLN B C 1
ATOM 1506 O O . GLN B 1 11 ? 22.969 -4.637 1.909 1 98.25 11 GLN B O 1
ATOM 1511 N N . ARG B 1 12 ? 24.422 -3.803 3.439 1 98.38 12 ARG B N 1
ATOM 1512 C CA . ARG B 1 12 ? 23.812 -2.479 3.447 1 98.38 12 ARG B CA 1
ATOM 1513 C C . ARG B 1 12 ? 24.234 -1.676 2.221 1 98.38 12 ARG B C 1
ATOM 1515 O O . ARG B 1 12 ? 25.422 -1.473 1.98 1 98.38 12 ARG B O 1
ATOM 1522 N N . ILE B 1 13 ? 23.266 -1.184 1.495 1 98.31 13 ILE B N 1
ATOM 1523 C CA . ILE B 1 13 ? 23.531 -0.461 0.254 1 98.31 13 ILE B CA 1
ATOM 1524 C C . ILE B 1 13 ? 23.375 1.04 0.489 1 98.31 13 ILE B C 1
ATOM 1526 O O . ILE B 1 13 ? 24.109 1.843 -0.081 1 98.31 13 ILE B O 1
ATOM 1530 N N . TYR B 1 14 ? 22.453 1.357 1.231 1 98.62 14 TYR B N 1
ATOM 1531 C CA . TYR B 1 14 ? 22.094 2.76 1.399 1 98.62 14 TYR B CA 1
ATOM 1532 C C . TYR B 1 14 ? 21.422 2.994 2.75 1 98.62 14 TYR B C 1
ATOM 1534 O O . TYR B 1 14 ? 20.594 2.193 3.184 1 98.62 14 TYR B O 1
ATOM 1542 N N . ASP B 1 15 ? 21.781 4.078 3.475 1 98.38 15 ASP B N 1
ATOM 1543 C CA . ASP B 1 15 ? 21.156 4.555 4.707 1 98.38 15 ASP B CA 1
ATOM 1544 C C . ASP B 1 15 ? 20.656 5.988 4.551 1 98.38 15 ASP B C 1
ATOM 1546 O O . ASP B 1 15 ? 21.422 6.941 4.719 1 98.38 15 ASP B O 1
ATOM 1550 N N . GLY B 1 16 ? 19.359 6.074 4.332 1 97.69 16 GLY B N 1
ATOM 1551 C CA . GLY B 1 16 ? 18.797 7.391 4.082 1 97.69 16 GLY B CA 1
ATOM 1552 C C . GLY B 1 16 ? 18 7.93 5.262 1 97.69 16 GLY B C 1
ATOM 1553 O O . GLY B 1 16 ? 18.109 7.406 6.375 1 97.69 16 GLY B O 1
ATOM 1554 N N . LYS B 1 17 ? 17.344 9.047 5.012 1 95.12 17 LYS B N 1
ATOM 1555 C CA . LYS B 1 17 ? 16.516 9.672 6.043 1 95.12 17 LYS B CA 1
ATOM 1556 C C . LYS B 1 17 ? 15.203 8.922 6.234 1 95.12 17 LYS B C 1
ATOM 1558 O O . LYS B 1 17 ? 14.766 8.711 7.367 1 95.12 17 LYS B O 1
ATOM 1563 N N . VAL B 1 18 ? 14.641 8.469 5.086 1 95.44 18 VAL B N 1
ATOM 1564 C CA . VAL B 1 18 ? 13.312 7.863 5.113 1 95.44 18 VAL B CA 1
ATOM 1565 C C . VAL B 1 18 ? 13.43 6.348 5.008 1 95.44 18 VAL B C 1
ATOM 1567 O O . VAL B 1 18 ? 12.734 5.609 5.711 1 95.44 18 VAL B O 1
ATOM 1570 N N . VAL B 1 19 ? 14.344 5.93 4.137 1 97.81 19 VAL B N 1
ATOM 1571 C CA . VAL B 1 19 ? 14.438 4.492 3.891 1 97.81 19 VAL B CA 1
ATOM 1572 C C . VAL B 1 19 ? 15.898 4.051 3.982 1 97.81 19 VAL B C 1
ATOM 1574 O O . VAL B 1 19 ? 16.812 4.855 3.787 1 97.81 19 VAL B O 1
ATOM 1577 N N . HIS B 1 20 ? 16.078 2.789 4.332 1 98.62 20 HIS B N 1
ATOM 1578 C CA . HIS B 1 20 ? 17.344 2.072 4.273 1 98.62 20 HIS B CA 1
ATOM 1579 C C . HIS B 1 20 ? 17.234 0.847 3.373 1 98.62 20 HIS B C 1
ATOM 1581 O O . HIS B 1 20 ? 16.25 0.113 3.426 1 98.62 20 HIS B O 1
ATOM 1587 N N . LEU B 1 21 ? 18.25 0.654 2.508 1 98.81 21 LEU B N 1
ATOM 1588 C CA . LEU B 1 21 ? 18.234 -0.456 1.562 1 98.81 21 LEU B CA 1
ATOM 1589 C C . LEU B 1 21 ? 19.344 -1.457 1.873 1 98.81 21 LEU B C 1
ATOM 1591 O O . LEU B 1 21 ? 20.5 -1.073 2.055 1 98.81 21 LEU B O 1
ATOM 1595 N N . ARG B 1 22 ? 18.969 -2.66 1.968 1 98.62 22 ARG B N 1
ATOM 1596 C CA . ARG B 1 22 ? 19.953 -3.744 2.08 1 98.62 22 ARG B CA 1
ATOM 1597 C C . ARG B 1 22 ? 19.625 -4.875 1.108 1 98.62 22 ARG B C 1
ATOM 1599 O O . ARG B 1 22 ? 18.469 -5.035 0.698 1 98.62 22 ARG B O 1
ATOM 1606 N N . VAL B 1 23 ? 20.609 -5.625 0.776 1 98.56 23 VAL B N 1
ATOM 1607 C CA . VAL B 1 23 ? 20.453 -6.832 -0.031 1 98.56 23 VAL B CA 1
ATOM 1608 C C . VAL B 1 23 ? 20.844 -8.062 0.796 1 98.56 23 VAL B C 1
ATOM 1610 O O . VAL B 1 23 ? 21.969 -8.164 1.274 1 98.56 23 VAL B O 1
ATOM 1613 N N . ASP B 1 24 ? 19.922 -8.906 0.947 1 97.94 24 ASP B N 1
ATOM 1614 C CA . ASP B 1 24 ? 20.109 -10.133 1.714 1 97.94 24 ASP B CA 1
ATOM 1615 C C . ASP B 1 24 ? 20.359 -11.32 0.792 1 97.94 24 ASP B C 1
ATOM 1617 O O . ASP B 1 24 ? 19.719 -11.453 -0.254 1 97.94 24 ASP B O 1
ATOM 1621 N N . THR B 1 25 ? 21.359 -12.062 1.145 1 97.81 25 THR B N 1
ATOM 1622 C CA . THR B 1 25 ? 21.453 -13.414 0.605 1 97.81 25 THR B CA 1
ATOM 1623 C C . THR B 1 25 ? 20.688 -14.406 1.476 1 97.81 25 THR B C 1
ATOM 1625 O O . THR B 1 25 ? 20.906 -14.477 2.686 1 97.81 25 THR B O 1
ATOM 1628 N N . VAL B 1 26 ? 19.766 -15.125 0.85 1 96 26 VAL B N 1
ATOM 1629 C CA . VAL B 1 26 ? 18.906 -16.016 1.633 1 96 26 VAL B CA 1
ATOM 1630 C C . VAL B 1 26 ? 19.047 -17.438 1.11 1 96 26 VAL B C 1
ATOM 1632 O O . VAL B 1 26 ? 19.406 -17.656 -0.05 1 96 26 VAL B O 1
ATOM 1635 N N . GLU B 1 27 ? 18.844 -18.344 2.021 1 94.81 27 GLU B N 1
ATOM 1636 C CA . GLU B 1 27 ? 18.703 -19.75 1.656 1 94.81 27 GLU B CA 1
ATOM 1637 C C . GLU B 1 27 ? 17.234 -20.156 1.532 1 94.81 27 GLU B C 1
ATOM 1639 O O . GLU B 1 27 ? 16.453 -19.953 2.459 1 94.81 27 GLU B O 1
ATOM 1644 N N . LEU B 1 28 ? 16.938 -20.703 0.358 1 90.62 28 LEU B N 1
ATOM 1645 C CA . LEU B 1 28 ? 15.57 -21.156 0.096 1 90.62 28 LEU B CA 1
ATOM 1646 C C . LEU B 1 28 ? 15.336 -22.531 0.696 1 90.62 28 LEU B C 1
ATOM 1648 O O . LEU B 1 28 ? 16.281 -23.234 1.046 1 90.62 28 LEU B O 1
ATOM 1652 N N . PRO B 1 29 ? 14.078 -22.922 0.862 1 85.56 29 PRO B N 1
ATOM 1653 C CA . PRO B 1 29 ? 13.805 -24.266 1.365 1 85.56 29 PRO B CA 1
ATOM 1654 C C . PRO B 1 29 ? 14.453 -25.359 0.516 1 85.56 29 PRO B C 1
ATOM 1656 O O . PRO B 1 29 ? 14.805 -26.422 1.033 1 85.56 29 PRO B O 1
ATOM 1659 N N . SER B 1 30 ? 14.695 -25.109 -0.695 1 84.06 30 SER B N 1
ATOM 1660 C CA . SER B 1 30 ? 15.328 -26.047 -1.61 1 84.06 30 SER B CA 1
ATOM 1661 C C . SER B 1 30 ? 16.828 -26.188 -1.326 1 84.06 30 SER B C 1
ATOM 1663 O O . SER B 1 30 ? 17.469 -27.109 -1.809 1 84.06 30 SER B O 1
ATOM 1665 N N . GLY B 1 31 ? 17.344 -25.25 -0.586 1 88.12 31 GLY B N 1
ATOM 1666 C CA . GLY B 1 31 ? 18.766 -25.234 -0.324 1 88.12 31 GLY B CA 1
ATOM 1667 C C . GLY B 1 31 ? 19.531 -24.25 -1.207 1 88.12 31 GLY B C 1
ATOM 1668 O O . GLY B 1 31 ? 20.656 -23.891 -0.904 1 88.12 31 GLY B O 1
ATOM 1669 N N . ARG B 1 32 ? 18.875 -23.891 -2.246 1 92 32 ARG B N 1
ATOM 1670 C CA . ARG B 1 32 ? 19.5 -22.906 -3.129 1 92 32 ARG B CA 1
ATOM 1671 C C . ARG B 1 32 ? 19.516 -21.531 -2.482 1 92 32 ARG B C 1
ATOM 1673 O O . ARG B 1 32 ? 18.75 -21.266 -1.554 1 92 32 ARG B O 1
ATOM 1680 N N . THR B 1 33 ? 20.422 -20.703 -2.988 1 94.62 33 THR B N 1
ATOM 1681 C CA . THR B 1 33 ? 20.5 -19.344 -2.467 1 94.62 33 THR B CA 1
ATOM 1682 C C . THR B 1 33 ? 19.875 -18.344 -3.447 1 94.62 33 THR B C 1
ATOM 1684 O O . THR B 1 33 ? 19.797 -18.625 -4.645 1 94.62 33 THR B O 1
ATOM 1687 N N . SER B 1 34 ? 19.375 -17.312 -2.91 1 94.44 34 SER B N 1
ATOM 1688 C CA . SER B 1 34 ? 18.828 -16.219 -3.695 1 94.44 34 SER B CA 1
ATOM 1689 C C . SER B 1 34 ? 19.047 -14.875 -2.998 1 94.44 34 SER B C 1
ATOM 1691 O O . SER B 1 34 ? 19.562 -14.828 -1.883 1 94.44 34 SER B O 1
ATOM 1693 N N . LYS B 1 35 ? 18.781 -13.812 -3.734 1 96.5 35 LYS B N 1
ATOM 1694 C CA . LYS B 1 35 ? 18.938 -12.469 -3.184 1 96.5 35 LYS B CA 1
ATOM 1695 C C . LYS B 1 35 ? 17.578 -11.805 -2.969 1 96.5 35 LYS B C 1
ATOM 1697 O O . LYS B 1 35 ? 16.641 -12.039 -3.734 1 96.5 35 LYS B O 1
ATOM 1702 N N . ARG B 1 36 ? 17.484 -11.055 -1.9 1 97.31 36 ARG B N 1
ATOM 1703 C CA . ARG B 1 36 ? 16.328 -10.211 -1.618 1 97.31 36 ARG B CA 1
ATOM 1704 C C . ARG B 1 36 ? 16.734 -8.758 -1.423 1 97.31 36 ARG B C 1
ATOM 1706 O O . ARG B 1 36 ? 17.641 -8.461 -0.637 1 97.31 36 ARG B O 1
ATOM 1713 N N . GLU B 1 37 ? 16.156 -7.891 -2.236 1 98.56 37 GLU B N 1
ATOM 1714 C CA . GLU B 1 37 ? 16.281 -6.453 -2.01 1 98.56 37 GLU B CA 1
ATOM 1715 C C . GLU B 1 37 ? 15.273 -5.961 -0.98 1 98.56 37 GLU B C 1
ATOM 1717 O O . GLU B 1 37 ? 14.07 -5.977 -1.231 1 98.56 37 GLU B O 1
ATOM 1722 N N . VAL B 1 38 ? 15.773 -5.531 0.197 1 98.56 38 VAL B N 1
ATOM 1723 C CA . VAL B 1 38 ? 14.898 -5.211 1.32 1 98.56 38 VAL B CA 1
ATOM 1724 C C . VAL B 1 38 ? 15.016 -3.729 1.664 1 98.56 38 VAL B C 1
ATOM 1726 O O . VAL B 1 38 ? 16.109 -3.238 1.958 1 98.56 38 VAL B O 1
ATOM 1729 N N . LEU B 1 39 ? 13.93 -3.094 1.615 1 98.75 39 LEU B N 1
ATOM 1730 C CA . LEU B 1 39 ? 13.828 -1.704 2.049 1 98.75 39 LEU B CA 1
ATOM 1731 C C . LEU B 1 39 ? 13.297 -1.615 3.475 1 98.75 39 LEU B C 1
ATOM 1733 O O . LEU B 1 39 ? 12.156 -1.991 3.742 1 98.75 39 LEU B O 1
ATOM 1737 N N . GLU B 1 40 ? 14.078 -1.047 4.336 1 98.44 40 GLU B N 1
ATOM 1738 C CA . GLU B 1 40 ? 13.672 -0.862 5.727 1 98.44 40 GLU B CA 1
ATOM 1739 C C . GLU B 1 40 ? 13.031 0.509 5.934 1 98.44 40 GLU B C 1
ATOM 1741 O O . GLU B 1 40 ? 13.484 1.504 5.367 1 98.44 40 GLU B O 1
ATOM 1746 N N . HIS B 1 41 ? 12.062 0.58 6.68 1 98.38 41 HIS B N 1
ATOM 1747 C CA . HIS B 1 41 ? 11.305 1.78 7.008 1 98.38 41 HIS B CA 1
ATOM 1748 C C . HIS B 1 41 ? 10.883 1.786 8.477 1 98.38 41 HIS B C 1
ATOM 1750 O O . HIS B 1 41 ? 10.609 0.731 9.047 1 98.38 41 HIS B O 1
ATOM 1756 N N . ARG B 1 42 ? 10.789 2.906 9.094 1 97.44 42 ARG B N 1
ATOM 1757 C CA . ARG B 1 42 ? 10.539 3.035 10.531 1 97.44 42 ARG B CA 1
ATOM 1758 C C . ARG B 1 42 ? 9.07 2.801 10.852 1 97.44 42 ARG B C 1
ATOM 1760 O O . ARG B 1 42 ? 8.703 2.648 12.023 1 97.44 42 ARG B O 1
ATOM 1767 N N . GLY B 1 43 ? 8.273 2.666 9.875 1 98.44 43 GLY B N 1
ATOM 1768 C CA . GLY B 1 43 ? 6.836 2.566 10.07 1 98.44 43 GLY B CA 1
ATOM 1769 C C . GLY B 1 43 ? 6.121 3.9 9.945 1 98.44 43 GLY B C 1
ATOM 1770 O O . GLY B 1 43 ? 6.754 4.957 10.023 1 98.44 43 GLY B O 1
ATOM 1771 N N . ALA B 1 44 ? 4.844 3.834 9.75 1 98.75 44 ALA B N 1
ATOM 1772 C CA . ALA B 1 44 ? 4.059 5.051 9.547 1 98.75 44 ALA B CA 1
ATOM 1773 C C . ALA B 1 44 ? 2.617 4.852 10.008 1 98.75 44 ALA B C 1
ATOM 1775 O O . ALA B 1 44 ? 2.215 3.738 10.352 1 98.75 44 ALA B O 1
ATOM 1776 N N . VAL B 1 45 ? 1.929 5.953 10.078 1 98.94 45 VAL B N 1
ATOM 1777 C CA . VAL B 1 45 ? 0.498 5.945 10.367 1 98.94 45 VAL B CA 1
ATOM 1778 C C . VAL B 1 45 ? -0.253 6.711 9.281 1 98.94 45 VAL B C 1
ATOM 1780 O O . VAL B 1 45 ? 0.343 7.504 8.547 1 98.94 45 VAL B O 1
ATOM 1783 N N . CYS B 1 46 ? -1.481 6.398 9.086 1 98.88 46 CYS B N 1
ATOM 1784 C CA . CYS B 1 46 ? -2.439 7.25 8.383 1 98.88 46 CYS B CA 1
ATOM 1785 C C . CYS B 1 46 ? -3.729 7.391 9.188 1 98.88 46 CYS B C 1
ATOM 1787 O O . CYS B 1 46 ? -4.008 6.578 10.07 1 98.88 46 CYS B O 1
ATOM 1789 N N . ILE B 1 47 ? -4.406 8.492 9 1 98.94 47 ILE B N 1
ATOM 1790 C CA . ILE B 1 47 ? -5.578 8.812 9.805 1 98.94 47 ILE B CA 1
ATOM 1791 C C . ILE B 1 47 ? -6.758 9.141 8.891 1 98.94 47 ILE B C 1
ATOM 1793 O O . ILE B 1 47 ? -6.609 9.883 7.922 1 98.94 47 ILE B O 1
ATOM 1797 N N . LEU B 1 48 ? -7.82 8.539 9.141 1 98.94 48 LEU B N 1
ATOM 1798 C CA . LEU B 1 48 ? -9.086 8.875 8.5 1 98.94 48 LEU B CA 1
ATOM 1799 C C . LEU B 1 48 ? -9.938 9.758 9.406 1 98.94 48 LEU B C 1
ATOM 1801 O O . LEU B 1 48 ? -10.664 9.25 10.266 1 98.94 48 LEU B O 1
ATOM 1805 N N . PRO B 1 49 ? -9.859 11.023 9.18 1 98.88 49 PRO B N 1
ATOM 1806 C CA . PRO B 1 49 ? -10.602 11.945 10.039 1 98.88 49 PRO B CA 1
ATOM 1807 C C . PRO B 1 49 ? -12.062 12.102 9.609 1 98.88 49 PRO B C 1
ATOM 1809 O O . PRO B 1 49 ? -12.336 12.508 8.484 1 98.88 49 PRO B O 1
ATOM 1812 N N . VAL B 1 50 ? -12.961 11.828 10.492 1 98.81 50 VAL B N 1
ATOM 1813 C CA . VAL B 1 50 ? -14.383 12.055 10.258 1 98.81 50 VAL B CA 1
ATOM 1814 C C . VAL B 1 50 ? -14.852 13.258 11.078 1 98.81 50 VAL B C 1
ATOM 1816 O O . VAL B 1 50 ? -14.898 13.195 12.312 1 98.81 50 VAL B O 1
ATOM 1819 N N . LEU B 1 51 ? -15.195 14.312 10.367 1 98.44 51 LEU B N 1
ATOM 1820 C CA . LEU B 1 51 ? -15.633 15.555 10.992 1 98.44 51 LEU B CA 1
ATOM 1821 C C . LEU B 1 51 ? -16.984 15.375 11.672 1 98.44 51 LEU B C 1
ATOM 1823 O O . LEU B 1 51 ? -17.703 14.414 11.398 1 98.44 51 LEU B O 1
ATOM 1827 N N . PRO B 1 52 ? -17.359 16.312 12.531 1 96.88 52 PRO B N 1
ATOM 1828 C CA . PRO B 1 52 ? -18.641 16.203 13.25 1 96.88 52 PRO B CA 1
ATOM 1829 C C . PRO B 1 52 ? -19.828 16.109 12.312 1 96.88 52 PRO B C 1
ATOM 1831 O O . PRO B 1 52 ? -20.844 15.484 12.648 1 96.88 52 PRO B O 1
ATOM 1834 N N . ASP B 1 53 ? -19.75 16.672 11.148 1 97.44 53 ASP B N 1
ATOM 1835 C CA . ASP B 1 53 ? -20.875 16.656 10.211 1 97.44 53 ASP B CA 1
ATOM 1836 C C . ASP B 1 53 ? -20.844 15.398 9.352 1 97.44 53 ASP B C 1
ATOM 1838 O O . ASP B 1 53 ? -21.672 15.234 8.453 1 97.44 53 ASP B O 1
ATOM 1842 N N . GLY B 1 54 ? -19.859 14.57 9.594 1 97.88 54 GLY B N 1
ATOM 1843 C CA . GLY B 1 54 ? -19.812 13.281 8.922 1 97.88 54 GLY B CA 1
ATOM 1844 C C . GLY B 1 54 ? -18.891 13.266 7.715 1 97.88 54 GLY B C 1
ATOM 1845 O O . GLY B 1 54 ? -18.594 12.203 7.168 1 97.88 54 GLY B O 1
ATOM 1846 N N . GLN B 1 55 ? -18.438 14.414 7.285 1 98.56 55 GLN B N 1
ATOM 1847 C CA . GLN B 1 55 ? -17.547 14.484 6.125 1 98.56 55 GLN B CA 1
ATOM 1848 C C . GLN B 1 55 ? -16.125 14.062 6.488 1 98.56 55 GLN B C 1
ATOM 1850 O O . GLN B 1 55 ? -15.773 14.016 7.668 1 98.56 55 GLN B O 1
ATOM 1855 N N . ILE B 1 56 ? -15.375 13.703 5.504 1 98.81 56 ILE B N 1
ATOM 1856 C CA . ILE B 1 56 ? -14.016 13.211 5.676 1 98.81 56 ILE B CA 1
ATOM 1857 C C . ILE B 1 56 ? -13.016 14.297 5.289 1 98.81 56 ILE B C 1
ATOM 1859 O O . ILE B 1 56 ? -13.148 14.922 4.23 1 98.81 56 ILE B O 1
ATOM 1863 N N . ALA B 1 57 ? -12.078 14.609 6.125 1 98.5 57 ALA B N 1
ATOM 1864 C CA . ALA B 1 57 ? -10.992 15.539 5.809 1 98.5 57 ALA B CA 1
ATOM 1865 C C . ALA B 1 57 ? -9.852 14.82 5.102 1 98.5 57 ALA B C 1
ATOM 1867 O O . ALA B 1 57 ? -9.141 14.016 5.711 1 98.5 57 ALA B O 1
ATOM 1868 N N . MET B 1 58 ? -9.641 15.109 3.836 1 98.31 58 MET B N 1
ATOM 1869 C CA . MET B 1 58 ? -8.555 14.578 3.01 1 98.31 58 MET B CA 1
ATOM 1870 C C . MET B 1 58 ? -7.516 15.656 2.727 1 98.31 58 MET B C 1
ATOM 1872 O O . MET B 1 58 ? -7.723 16.828 3.057 1 98.31 58 MET B O 1
ATOM 1876 N N . ILE B 1 59 ? -6.469 15.234 2.123 1 97.5 59 ILE B N 1
ATOM 1877 C CA . ILE B 1 59 ? -5.461 16.188 1.68 1 97.5 59 ILE B CA 1
ATOM 1878 C C . ILE B 1 59 ? -5.07 15.898 0.234 1 97.5 59 ILE B C 1
ATOM 1880 O O . ILE B 1 59 ? -5.258 14.781 -0.251 1 97.5 59 ILE B O 1
ATOM 1884 N N . ARG B 1 60 ? -4.668 16.844 -0.482 1 96.56 60 ARG B N 1
ATOM 1885 C CA . ARG B 1 60 ? -3.977 16.719 -1.762 1 96.56 60 ARG B CA 1
ATOM 1886 C C . ARG B 1 60 ? -2.512 17.125 -1.633 1 96.56 60 ARG B C 1
ATOM 1888 O O . ARG B 1 60 ? -2.199 18.203 -1.121 1 96.56 60 ARG B O 1
ATOM 1895 N N . GLN B 1 61 ? -1.691 16.297 -1.989 1 94.25 61 GLN B N 1
ATOM 1896 C CA . GLN B 1 61 ? -0.262 16.484 -1.76 1 94.25 61 GLN B CA 1
ATOM 1897 C C . GLN B 1 61 ? 0.555 15.977 -2.943 1 94.25 61 GLN B C 1
ATOM 1899 O O . GLN B 1 61 ? 0.255 14.914 -3.502 1 94.25 61 GLN B O 1
ATOM 1904 N N . TRP B 1 62 ? 1.587 16.75 -3.305 1 95.25 62 TRP B N 1
ATOM 1905 C CA . TRP B 1 62 ? 2.527 16.344 -4.344 1 95.25 62 TRP B CA 1
ATOM 1906 C C . TRP B 1 62 ? 3.385 15.172 -3.867 1 95.25 62 TRP B C 1
ATOM 1908 O O . TRP B 1 62 ? 3.949 15.219 -2.771 1 95.25 62 TRP B O 1
ATOM 1918 N N . ARG B 1 63 ? 3.479 14.164 -4.668 1 96.12 63 ARG B N 1
ATOM 1919 C CA . ARG B 1 63 ? 4.363 13.031 -4.422 1 96.12 63 ARG B CA 1
ATOM 1920 C C . ARG B 1 63 ? 5.414 12.906 -5.52 1 96.12 63 ARG B C 1
ATOM 1922 O O . ARG B 1 63 ? 5.098 12.523 -6.648 1 96.12 63 ARG B O 1
ATOM 1929 N N . THR B 1 64 ? 6.594 13.148 -5.164 1 95.69 64 THR B N 1
ATOM 1930 C CA . THR B 1 64 ? 7.695 13.164 -6.121 1 95.69 64 THR B CA 1
ATOM 1931 C C . THR B 1 64 ? 7.844 11.805 -6.801 1 95.69 64 THR B C 1
ATOM 1933 O O . THR B 1 64 ? 8.031 11.727 -8.016 1 95.69 64 THR B O 1
ATOM 1936 N N . ALA B 1 65 ? 7.773 10.742 -6.051 1 97.19 65 ALA B N 1
ATOM 1937 C CA . ALA B 1 65 ? 7.953 9.406 -6.617 1 97.19 65 ALA B CA 1
ATOM 1938 C C . ALA B 1 65 ? 6.867 9.102 -7.645 1 97.19 65 ALA B C 1
ATOM 1940 O O . ALA B 1 65 ? 7.129 8.43 -8.648 1 97.19 65 ALA B O 1
ATOM 1941 N N . ALA B 1 66 ? 5.68 9.586 -7.387 1 96.94 66 ALA B N 1
ATOM 1942 C CA . ALA B 1 66 ? 4.547 9.359 -8.281 1 96.94 66 ALA B CA 1
ATOM 1943 C C . ALA B 1 66 ? 4.492 10.414 -9.375 1 96.94 66 ALA B C 1
ATOM 1945 O O . ALA B 1 66 ? 3.789 10.242 -10.375 1 96.94 66 ALA B O 1
ATOM 1946 N N . GLN B 1 67 ? 5.113 11.547 -9.156 1 96.06 67 GLN B N 1
ATOM 1947 C CA . GLN B 1 67 ? 5.133 12.688 -10.07 1 96.06 67 GLN B CA 1
ATOM 1948 C C . GLN B 1 67 ? 3.721 13.203 -10.328 1 96.06 67 GLN B C 1
ATOM 1950 O O . GLN B 1 67 ? 3.365 13.5 -11.469 1 96.06 67 GLN B O 1
ATOM 1955 N N . GLU B 1 68 ? 2.922 13.242 -9.344 1 95.62 68 GLU B N 1
ATOM 1956 C CA . GLU B 1 68 ? 1.567 13.773 -9.422 1 95.62 68 GLU B CA 1
ATOM 1957 C C . GLU B 1 68 ? 1.052 14.18 -8.047 1 95.62 68 GLU B C 1
ATOM 1959 O O . GLU B 1 68 ? 1.646 13.828 -7.023 1 95.62 68 GLU B O 1
ATOM 1964 N N . ILE B 1 69 ? 0.021 15.031 -8.094 1 96.31 69 ILE B N 1
ATOM 1965 C CA . ILE B 1 69 ? -0.709 15.336 -6.867 1 96.31 69 ILE B CA 1
ATOM 1966 C C . ILE B 1 69 ? -1.731 14.242 -6.586 1 96.31 69 ILE B C 1
ATOM 1968 O O . ILE B 1 69 ? -2.527 13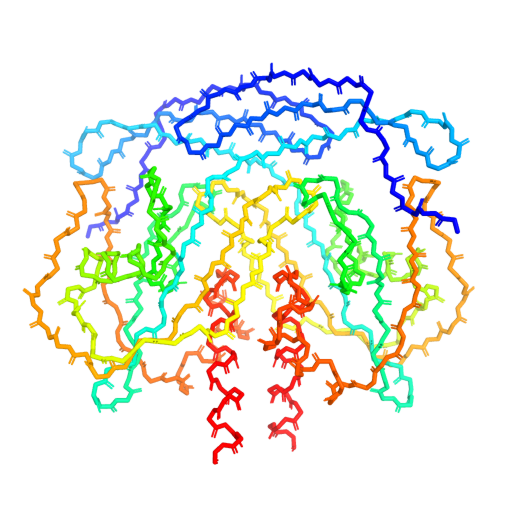.883 -7.461 1 96.31 69 ILE B O 1
ATOM 1972 N N . LEU B 1 70 ? -1.684 13.727 -5.391 1 97.88 70 LEU B N 1
ATOM 1973 C CA . LEU B 1 70 ? -2.578 12.633 -5.027 1 97.88 70 LEU B CA 1
ATOM 1974 C C . LEU B 1 70 ? -3.572 13.07 -3.959 1 97.88 70 LEU B C 1
ATOM 1976 O O . LEU B 1 70 ? -3.236 13.883 -3.088 1 97.88 70 LEU B O 1
ATOM 1980 N N . TRP B 1 71 ? -4.812 12.531 -4.086 1 98.5 71 TRP B N 1
ATOM 1981 C CA . TRP B 1 71 ? -5.738 12.555 -2.959 1 98.5 71 TRP B CA 1
ATOM 1982 C C . TRP B 1 71 ? -5.324 11.547 -1.894 1 98.5 71 TRP B C 1
ATOM 1984 O O . TRP B 1 71 ? -5.137 10.367 -2.189 1 98.5 71 TRP B O 1
ATOM 1994 N N . GLU B 1 72 ? -5.176 12.062 -0.663 1 98.69 72 GLU B N 1
ATOM 1995 C CA . GLU B 1 72 ? -4.73 11.188 0.418 1 98.69 72 GLU B CA 1
ATOM 1996 C C . GLU B 1 72 ? -5.461 11.5 1.72 1 98.69 72 GLU B C 1
ATOM 1998 O O . GLU B 1 72 ? -6.012 12.594 1.881 1 98.69 72 GLU B O 1
ATOM 2003 N N . ILE B 1 73 ? -5.504 10.516 2.582 1 98.88 73 ILE B N 1
ATOM 2004 C CA . ILE B 1 73 ? -5.738 10.828 3.986 1 98.88 73 ILE B CA 1
ATOM 2005 C C . ILE B 1 73 ? -4.422 11.219 4.656 1 98.88 73 ILE B C 1
ATOM 2007 O O . ILE B 1 73 ? -3.346 10.805 4.211 1 98.88 73 ILE B O 1
ATOM 2011 N N . PRO B 1 74 ? -4.496 12.109 5.684 1 98.31 74 PRO B N 1
ATOM 2012 C CA . PRO B 1 74 ? -3.25 12.508 6.34 1 98.31 74 PRO B CA 1
ATOM 2013 C C . PRO B 1 74 ? -2.459 11.312 6.871 1 98.31 74 PRO B C 1
ATOM 2015 O O . PRO B 1 74 ? -3.049 10.305 7.27 1 98.31 74 PRO B O 1
ATOM 2018 N N . ALA B 1 75 ? -1.19 11.469 6.871 1 98.31 75 ALA B N 1
ATOM 2019 C CA . ALA B 1 75 ? -0.283 10.391 7.246 1 98.31 75 ALA B CA 1
ATOM 2020 C C . ALA B 1 75 ? 1.076 10.938 7.672 1 98.31 75 ALA B C 1
ATOM 2022 O O . ALA B 1 75 ? 1.363 12.117 7.48 1 98.31 75 ALA B O 1
ATOM 2023 N N . GLY B 1 76 ? 1.909 10.031 8.266 1 97.12 76 GLY B N 1
ATOM 2024 C CA . GLY B 1 76 ? 3.26 10.422 8.641 1 97.12 76 GLY B CA 1
ATOM 2025 C C . GLY B 1 76 ? 4.07 9.273 9.219 1 97.12 76 GLY B C 1
ATOM 2026 O O . GLY B 1 76 ? 3.506 8.281 9.68 1 97.12 76 GLY B O 1
ATOM 2027 N N . GLY B 1 77 ? 5.375 9.5 9.18 1 97.5 77 GLY B N 1
ATOM 2028 C CA . GLY B 1 77 ? 6.273 8.492 9.719 1 97.5 77 GLY B CA 1
ATOM 2029 C C . GLY B 1 77 ? 6.422 8.555 11.227 1 97.5 77 GLY B C 1
ATOM 2030 O O . GLY B 1 77 ? 6.293 9.633 11.82 1 97.5 77 GLY B O 1
ATOM 2031 N N . LEU B 1 78 ? 6.715 7.402 11.789 1 98.31 78 LEU B N 1
ATOM 2032 C CA . LEU B 1 78 ? 6.965 7.336 13.219 1 98.31 78 LEU B CA 1
ATOM 2033 C C . LEU B 1 78 ? 8.273 8.039 13.57 1 98.31 78 LEU B C 1
ATOM 2035 O O . LEU B 1 78 ? 9.273 7.891 12.867 1 98.31 78 LEU B O 1
ATOM 2039 N N . GLU B 1 79 ? 8.281 8.805 14.586 1 96.56 79 GLU B N 1
ATOM 2040 C CA . GLU B 1 79 ? 9.516 9.273 15.203 1 96.56 79 GLU B CA 1
ATOM 2041 C C . GLU B 1 79 ? 10.102 8.219 16.141 1 96.56 79 GLU B C 1
ATOM 2043 O O . GLU B 1 79 ? 9.414 7.273 16.516 1 96.56 79 GLU B O 1
ATOM 2048 N N . GLU B 1 80 ? 11.328 8.398 16.469 1 95.25 80 GLU B N 1
ATOM 2049 C CA . GLU B 1 80 ? 11.992 7.438 17.328 1 95.25 80 GLU B CA 1
ATOM 2050 C C . GLU B 1 80 ? 11.266 7.301 18.656 1 95.25 80 GLU B C 1
ATOM 2052 O O . GLU B 1 80 ? 11.008 8.297 19.344 1 95.25 80 GLU B O 1
ATOM 2057 N N . GLY B 1 81 ? 10.852 6.07 19 1 95.31 81 GLY B N 1
ATOM 2058 C CA . GLY B 1 81 ? 10.227 5.781 20.297 1 95.31 81 GLY B CA 1
ATOM 2059 C C . GLY B 1 81 ? 8.75 6.129 20.328 1 95.31 81 GLY B C 1
ATOM 2060 O O . GLY B 1 81 ? 8.086 5.934 21.344 1 95.31 81 GLY B O 1
ATOM 2061 N N . GLU B 1 82 ? 8.25 6.59 19.266 1 97.38 82 GLU B N 1
ATOM 2062 C CA . GLU B 1 82 ? 6.855 7.02 19.234 1 97.38 82 GLU B CA 1
ATOM 2063 C C . GLU B 1 82 ? 5.922 5.832 19 1 97.38 82 GLU B C 1
ATOM 2065 O O . GLU B 1 82 ? 6.203 4.965 18.172 1 97.38 82 GLU B O 1
ATOM 2070 N N . VAL B 1 83 ? 4.875 5.727 19.797 1 97.88 83 VAL B N 1
ATOM 2071 C CA . VAL B 1 83 ? 3.877 4.699 19.516 1 97.88 83 VAL B CA 1
ATOM 2072 C C . VAL B 1 83 ? 2.939 5.176 18.406 1 97.88 83 VAL B C 1
ATOM 2074 O O . VAL B 1 83 ? 2.688 6.375 18.281 1 97.88 83 VAL B O 1
ATOM 2077 N N . PRO B 1 84 ? 2.352 4.371 17.656 1 98.69 84 PRO B N 1
ATOM 2078 C CA . PRO B 1 84 ? 1.575 4.719 16.453 1 98.69 84 PRO B CA 1
ATOM 2079 C C . PRO B 1 84 ? 0.411 5.656 16.766 1 98.69 84 PRO B C 1
ATOM 2081 O O . PRO B 1 84 ? 0.183 6.625 16.031 1 98.69 84 PRO B O 1
ATOM 2084 N N . GLU B 1 85 ? -0.278 5.371 17.844 1 98.62 85 GLU B N 1
ATOM 2085 C CA . GLU B 1 85 ? -1.435 6.203 18.156 1 98.62 85 GLU B CA 1
ATOM 2086 C C . GLU B 1 85 ? -1.021 7.652 18.406 1 98.62 85 GLU B C 1
ATOM 2088 O O . GLU B 1 85 ? -1.698 8.586 17.969 1 98.62 85 GLU B O 1
ATOM 2093 N N . GLU B 1 86 ? 0.069 7.863 19.125 1 98.38 86 GLU B N 1
ATOM 2094 C CA . GLU B 1 86 ? 0.592 9.203 19.375 1 98.38 86 GLU B CA 1
ATOM 2095 C C . GLU B 1 86 ? 1.03 9.875 18.062 1 98.38 86 GLU B C 1
ATOM 2097 O O . GLU B 1 86 ? 0.799 11.07 17.875 1 98.38 86 GLU B O 1
ATOM 2102 N N . CYS B 1 87 ? 1.67 9.148 17.234 1 98.62 87 CYS B N 1
ATOM 2103 C CA . CYS B 1 87 ? 2.053 9.648 15.914 1 98.62 87 CYS B CA 1
ATOM 2104 C C . CYS B 1 87 ? 0.83 10.102 15.133 1 98.62 87 CYS B C 1
ATOM 2106 O O . CYS B 1 87 ? 0.849 11.164 14.508 1 98.62 87 CYS B O 1
ATOM 2108 N N . ALA B 1 88 ? -0.224 9.305 15.195 1 98.75 88 ALA B N 1
ATOM 2109 C CA . ALA B 1 88 ? -1.454 9.625 14.477 1 98.75 88 ALA B CA 1
ATOM 2110 C C . ALA B 1 88 ? -2.025 10.961 14.93 1 98.75 88 ALA B C 1
ATOM 2112 O O . ALA B 1 88 ? -2.377 11.805 14.102 1 98.75 88 ALA B O 1
ATOM 2113 N N . LYS B 1 89 ? -2.029 11.125 16.234 1 98.25 89 LYS B N 1
ATOM 2114 C CA . LYS B 1 89 ? -2.564 12.367 16.781 1 98.25 89 LYS B CA 1
ATOM 2115 C C . LYS B 1 89 ? -1.695 13.562 16.391 1 98.25 89 LYS B C 1
ATOM 2117 O O . LYS B 1 89 ? -2.211 14.625 16.031 1 98.25 89 LYS B O 1
ATOM 2122 N N . ARG B 1 90 ? -0.414 13.391 16.484 1 97.31 90 ARG B N 1
ATOM 2123 C CA . ARG B 1 90 ? 0.515 14.453 16.094 1 97.31 90 ARG B CA 1
ATOM 2124 C C . ARG B 1 90 ? 0.336 14.836 14.633 1 97.31 90 ARG B C 1
ATOM 2126 O O . ARG B 1 90 ? 0.2 16.016 14.312 1 97.31 90 ARG B O 1
ATOM 2133 N N . GLU B 1 91 ? 0.297 13.867 13.695 1 97.75 91 GLU B N 1
ATOM 2134 C CA . GLU B 1 91 ? 0.18 14.125 12.266 1 97.75 91 GLU B CA 1
ATOM 2135 C C . GLU B 1 91 ? -1.178 14.727 11.922 1 97.75 91 GLU B C 1
ATOM 2137 O O . GLU B 1 91 ? -1.284 15.539 11 1 97.75 91 GLU B O 1
ATOM 2142 N N . LEU B 1 92 ? -2.215 14.281 12.625 1 98.12 92 LEU B N 1
ATOM 2143 C CA . LEU B 1 92 ? -3.553 14.828 12.422 1 98.12 92 LEU B CA 1
ATOM 2144 C C . LEU B 1 92 ? -3.562 16.344 12.648 1 98.12 92 LEU B C 1
ATOM 2146 O O . LEU B 1 92 ? -4.098 17.094 11.828 1 98.12 92 LEU B O 1
ATOM 2150 N N . ILE B 1 93 ? -2.932 16.781 13.711 1 97.19 93 ILE B N 1
ATOM 2151 C CA . ILE B 1 93 ? -2.846 18.203 14.016 1 97.19 93 ILE B CA 1
ATOM 2152 C C . ILE B 1 93 ? -1.964 18.906 12.984 1 97.19 93 ILE B C 1
ATOM 2154 O O . ILE B 1 93 ? -2.348 19.938 12.43 1 97.19 93 ILE B O 1
ATOM 2158 N N . GLU B 1 94 ? -0.818 18.375 12.68 1 96.25 94 GLU B N 1
ATOM 2159 C CA . GLU B 1 94 ? 0.151 19 11.789 1 96.25 94 GLU B CA 1
ATOM 2160 C C . GLU B 1 94 ? -0.438 19.219 10.398 1 96.25 94 GLU B C 1
ATOM 2162 O O . GLU B 1 94 ? -0.281 20.297 9.812 1 96.25 94 GLU B O 1
ATOM 2167 N N . GLU B 1 95 ? -1.146 18.203 9.875 1 95.75 95 GLU B N 1
ATOM 2168 C CA . GLU B 1 95 ? -1.5 18.234 8.461 1 95.75 95 GLU B CA 1
ATOM 2169 C C . GLU B 1 95 ? -2.908 18.797 8.258 1 95.75 95 GLU B C 1
ATOM 2171 O O . GLU B 1 95 ? -3.189 19.422 7.234 1 95.75 95 GLU B O 1
ATOM 2176 N N . VAL B 1 96 ? -3.852 18.531 9.227 1 95.88 96 VAL B N 1
ATOM 2177 C CA . VAL B 1 96 ? -5.23 18.906 8.93 1 95.88 96 VAL B CA 1
ATOM 2178 C C . VAL B 1 96 ? -5.746 19.859 10.008 1 95.88 96 VAL B C 1
ATOM 2180 O O . VAL B 1 96 ? -6.789 20.484 9.836 1 95.88 96 VAL B O 1
ATOM 2183 N N . GLY B 1 97 ? -5.047 20.047 11.156 1 96.44 97 GLY B N 1
ATOM 2184 C CA . GLY B 1 97 ? -5.332 21.078 12.148 1 96.44 97 GLY B CA 1
ATOM 2185 C C . GLY B 1 97 ? -6.398 20.656 13.148 1 96.44 97 GLY B C 1
ATOM 2186 O O . GLY B 1 97 ? -7.031 21.516 13.773 1 96.44 97 GLY B O 1
ATOM 2187 N N . TYR B 1 98 ? -6.637 19.328 13.242 1 97.31 98 TYR B N 1
ATOM 2188 C CA . TYR B 1 98 ? -7.641 18.828 14.18 1 97.31 98 TYR B CA 1
ATOM 2189 C C . TYR B 1 98 ? -7 17.953 15.25 1 97.31 98 TYR B C 1
ATOM 2191 O O . TYR B 1 98 ? -6.043 17.219 14.977 1 97.31 98 TYR B O 1
ATOM 2199 N N . THR B 1 99 ? -7.516 18.016 16.453 1 97.62 99 THR B N 1
ATOM 2200 C CA . THR B 1 99 ? -7.312 16.953 17.438 1 97.62 99 THR B CA 1
ATOM 2201 C C . THR B 1 99 ? -8.531 16.047 17.516 1 97.62 99 THR B C 1
ATOM 2203 O O . THR B 1 99 ? -9.531 16.281 16.828 1 97.62 99 THR B O 1
ATOM 2206 N N . THR B 1 100 ? -8.383 14.953 18.25 1 98.25 100 THR B N 1
ATOM 2207 C CA . THR B 1 100 ? -9.461 13.969 18.266 1 98.25 100 THR B CA 1
ATOM 2208 C C . THR B 1 100 ? -9.758 13.508 19.688 1 98.25 100 THR B C 1
ATOM 2210 O O . THR B 1 100 ? -8.836 13.336 20.484 1 98.25 100 THR B O 1
ATOM 2213 N N . GLY B 1 101 ? -11.055 13.344 19.984 1 97.44 101 GLY B N 1
ATOM 2214 C CA . GLY B 1 101 ? -11.492 12.781 21.25 1 97.44 101 GLY B CA 1
ATOM 2215 C C . GLY B 1 101 ? -11.727 11.281 21.188 1 97.44 101 GLY B C 1
ATOM 2216 O O . GLY B 1 101 ? -11.93 10.641 22.219 1 97.44 101 GLY B O 1
ATOM 2217 N N . LYS B 1 102 ? -11.742 10.711 20.047 1 98.44 102 LYS B N 1
ATOM 2218 C CA . LYS B 1 102 ? -11.977 9.289 19.812 1 98.44 102 LYS B CA 1
ATOM 2219 C C . LYS B 1 102 ? -11.148 8.781 18.641 1 98.44 102 LYS B C 1
ATOM 2221 O O . LYS B 1 102 ? -11.352 9.211 17.5 1 98.44 102 LYS B O 1
ATOM 2226 N N . ILE B 1 103 ? -10.227 7.91 18.922 1 98.62 103 ILE B N 1
ATOM 2227 C CA . ILE B 1 103 ? -9.344 7.344 17.906 1 98.62 103 ILE B CA 1
ATOM 2228 C C . ILE B 1 103 ? -9.305 5.824 18.047 1 98.62 103 ILE B C 1
ATOM 2230 O O . ILE B 1 103 ? -9.25 5.301 19.172 1 98.62 103 ILE B O 1
ATOM 2234 N N . SER B 1 104 ? -9.492 5.121 16.953 1 98.56 104 SER B N 1
ATOM 2235 C CA . SER B 1 104 ? -9.484 3.662 16.969 1 98.56 104 SER B CA 1
ATOM 2236 C C . SER B 1 104 ? -8.75 3.094 15.758 1 98.56 104 SER B C 1
ATOM 2238 O O . SER B 1 104 ? -8.734 3.713 14.695 1 98.56 104 SER B O 1
ATOM 2240 N N . LEU B 1 105 ? -8.125 1.978 15.906 1 98.5 105 LEU B N 1
ATOM 2241 C CA . LEU B 1 105 ? -7.402 1.305 14.828 1 98.5 105 LEU B CA 1
ATOM 2242 C C . LEU B 1 105 ? -8.375 0.707 13.82 1 98.5 105 LEU B C 1
ATOM 2244 O O . LEU B 1 105 ? -9.289 -0.03 14.188 1 98.5 105 LEU B O 1
ATOM 2248 N N . LEU B 1 106 ? -8.266 1.062 12.555 1 98 106 LEU B N 1
ATOM 2249 C CA . LEU B 1 106 ? -9.062 0.488 11.477 1 98 106 LEU B CA 1
ATOM 2250 C C . LEU B 1 106 ? -8.438 -0.804 10.961 1 98 106 LEU B C 1
ATOM 2252 O O . LEU B 1 106 ? -9.125 -1.815 10.812 1 98 106 LEU B O 1
ATOM 2256 N N . PHE B 1 107 ? -7.148 -0.76 10.625 1 98.31 107 PHE B N 1
ATOM 2257 C CA . PHE B 1 107 ? -6.355 -1.899 10.18 1 98.31 107 PHE B CA 1
ATOM 2258 C C . PHE B 1 107 ? -4.867 -1.599 10.289 1 98.31 107 PHE B C 1
ATOM 2260 O O . PHE B 1 107 ? -4.477 -0.468 10.586 1 98.31 107 PHE B O 1
ATOM 2267 N N . GLN B 1 108 ? -4.09 -2.525 10.219 1 98.81 108 GLN B N 1
ATOM 2268 C CA . GLN B 1 108 ? -2.641 -2.422 10.078 1 98.81 108 GLN B CA 1
ATOM 2269 C C . GLN B 1 108 ? -2.129 -3.312 8.953 1 98.81 108 GLN B C 1
ATOM 2271 O O . GLN B 1 108 ? -2.652 -4.406 8.734 1 98.81 108 GLN B O 1
ATOM 2276 N N . CYS B 1 109 ? -1.167 -2.805 8.195 1 98.81 109 CYS B N 1
ATOM 2277 C CA . CYS B 1 109 ? -0.719 -3.607 7.059 1 98.81 109 CYS B CA 1
ATOM 2278 C C . CYS B 1 109 ? 0.69 -3.211 6.633 1 98.81 109 CYS B C 1
ATOM 2280 O O . CYS B 1 109 ? 1.154 -2.115 6.953 1 98.81 109 CYS B O 1
ATOM 2282 N N . TYR B 1 110 ? 1.362 -4.168 6.023 1 98.88 110 TYR B N 1
ATOM 2283 C CA . TYR B 1 110 ? 2.531 -3.838 5.215 1 98.88 110 TYR B CA 1
ATOM 2284 C C . TYR B 1 110 ? 2.117 -3.244 3.873 1 98.88 110 TYR B C 1
ATOM 2286 O O . TYR B 1 110 ? 1.267 -3.801 3.178 1 98.88 110 TYR B O 1
ATOM 2294 N N . LEU B 1 111 ? 2.705 -2.123 3.486 1 98.56 111 LEU B N 1
ATOM 2295 C CA . LEU B 1 111 ? 2.307 -1.475 2.242 1 98.56 111 LEU B CA 1
ATOM 2296 C C . LEU B 1 111 ? 2.824 -2.25 1.036 1 98.56 111 LEU B C 1
ATOM 2298 O O . LEU B 1 111 ? 2.066 -2.537 0.106 1 98.56 111 LEU B O 1
ATOM 2302 N N . ALA B 1 112 ? 4.113 -2.602 1.056 1 98.38 112 ALA B N 1
ATOM 2303 C CA . ALA B 1 112 ? 4.773 -3.297 -0.045 1 98.38 112 ALA B CA 1
ATOM 2304 C C . ALA B 1 112 ? 5.688 -4.406 0.475 1 98.38 112 ALA B C 1
ATOM 2306 O O . ALA B 1 112 ? 6.906 -4.352 0.293 1 98.38 112 ALA B O 1
ATOM 2307 N N . PRO B 1 113 ? 5.09 -5.461 0.986 1 97.94 113 PRO B N 1
ATOM 2308 C CA . PRO B 1 113 ? 5.898 -6.477 1.665 1 97.94 113 PRO B CA 1
ATOM 2309 C C . PRO B 1 113 ? 6.797 -7.258 0.705 1 97.94 113 PRO B C 1
ATOM 2311 O O . PRO B 1 113 ? 7.672 -8.008 1.144 1 97.94 113 PRO B O 1
ATOM 2314 N N . GLY B 1 114 ? 6.59 -7.102 -0.579 1 96.5 114 GLY B N 1
ATOM 2315 C CA . GLY B 1 114 ? 7.496 -7.719 -1.536 1 96.5 114 GLY B CA 1
ATOM 2316 C C . GLY B 1 114 ? 8.93 -7.238 -1.399 1 96.5 114 GLY B C 1
ATOM 2317 O O . GLY B 1 114 ? 9.859 -7.926 -1.821 1 96.5 114 GLY B O 1
ATOM 2318 N N . TYR B 1 115 ? 9.07 -6 -0.839 1 98.31 115 TYR B N 1
ATOM 2319 C CA . TYR B 1 115 ? 10.438 -5.516 -0.712 1 98.31 115 TYR B CA 1
ATOM 2320 C C . TYR B 1 115 ? 10.578 -4.582 0.484 1 98.31 115 TYR B C 1
ATOM 2322 O O . TYR B 1 115 ? 11.688 -4.219 0.869 1 98.31 115 TYR B O 1
ATOM 2330 N N . SER B 1 116 ? 9.539 -4.16 1.106 1 98.62 116 SER B N 1
ATOM 2331 C CA . SER B 1 116 ? 9.602 -3.145 2.15 1 98.62 116 SER B CA 1
ATOM 2332 C C . SER B 1 116 ? 9.094 -3.688 3.482 1 98.62 116 SER B C 1
ATOM 2334 O O . SER B 1 116 ? 8.102 -4.414 3.523 1 98.62 116 SER B O 1
ATOM 2336 N N . SER B 1 117 ? 9.711 -3.26 4.551 1 98.44 117 SER B N 1
ATOM 2337 C CA . SER B 1 117 ? 9.289 -3.65 5.891 1 98.44 117 SER B CA 1
ATOM 2338 C C . SER B 1 117 ? 8.336 -2.625 6.492 1 98.44 117 SER B C 1
ATOM 2340 O O . SER B 1 117 ? 7.992 -2.707 7.676 1 98.44 117 SER B O 1
ATOM 2342 N N . GLU B 1 118 ? 7.902 -1.654 5.766 1 98.62 118 GLU B N 1
ATOM 2343 C CA . GLU B 1 118 ? 7.082 -0.568 6.293 1 98.62 118 GLU B CA 1
ATOM 2344 C C . GLU B 1 118 ? 5.73 -1.083 6.773 1 98.62 118 GLU B C 1
ATOM 2346 O O . GLU B 1 118 ? 4.902 -1.517 5.969 1 98.62 118 GLU B O 1
ATOM 2351 N N . MET B 1 119 ? 5.547 -1.004 8.07 1 98.69 119 MET B N 1
ATOM 2352 C CA . MET B 1 119 ? 4.242 -1.228 8.688 1 98.69 119 MET B CA 1
ATOM 2353 C C . MET B 1 119 ? 3.453 0.073 8.781 1 98.69 119 MET B C 1
ATOM 2355 O O . MET B 1 119 ? 3.988 1.103 9.195 1 98.69 119 MET B O 1
ATOM 2359 N N . MET B 1 120 ? 2.221 0.096 8.312 1 98.75 120 MET B N 1
ATOM 2360 C CA . MET B 1 120 ? 1.293 1.221 8.391 1 98.75 120 MET B CA 1
ATOM 2361 C C . MET B 1 120 ? 0.148 0.917 9.352 1 98.75 120 MET B C 1
ATOM 2363 O O . MET B 1 120 ? -0.49 -0.132 9.25 1 98.75 120 MET B O 1
ATOM 2367 N N . TRP B 1 121 ? -0.049 1.75 10.297 1 98.88 121 TRP B N 1
ATOM 2368 C CA . TRP B 1 121 ? -1.229 1.705 11.148 1 98.88 121 TRP B CA 1
ATOM 2369 C C . TRP B 1 121 ? -2.248 2.758 10.727 1 98.88 121 TRP B C 1
ATOM 2371 O O . TRP B 1 121 ? -1.945 3.953 10.711 1 98.88 121 TRP B O 1
ATOM 2381 N N . ALA B 1 122 ? -3.441 2.326 10.383 1 98.94 122 ALA B N 1
ATOM 2382 C CA . ALA B 1 122 ? -4.5 3.236 9.961 1 98.94 122 ALA B CA 1
ATOM 2383 C C . ALA B 1 122 ? -5.52 3.453 11.07 1 98.94 122 ALA B C 1
ATOM 2385 O O . ALA B 1 122 ? -6.094 2.494 11.594 1 98.94 122 ALA B O 1
ATOM 2386 N N . TYR B 1 123 ? -5.754 4.672 11.375 1 98.94 123 TYR B N 1
ATOM 2387 C CA . TYR B 1 123 ? -6.645 5.004 12.477 1 98.94 123 TYR B CA 1
ATOM 2388 C C . TYR B 1 123 ? -7.871 5.762 11.977 1 98.94 123 TYR B C 1
ATOM 2390 O O . TYR B 1 123 ? -7.773 6.574 11.062 1 98.94 123 TYR B O 1
ATOM 2398 N N . LEU B 1 124 ? -8.977 5.496 12.562 1 98.88 124 LEU B N 1
ATOM 2399 C CA . LEU B 1 124 ? -10.18 6.312 12.461 1 98.88 124 LEU B CA 1
ATOM 2400 C C . LEU B 1 124 ? -10.227 7.355 13.57 1 98.88 124 LEU B C 1
ATOM 2402 O O . LEU B 1 124 ? -10.078 7.02 14.75 1 98.88 124 LEU B O 1
ATOM 2406 N N . ALA B 1 125 ? -10.305 8.562 13.211 1 98.88 125 ALA B N 1
ATOM 2407 C CA . ALA B 1 125 ? -10.398 9.641 14.188 1 98.88 125 ALA B CA 1
ATOM 2408 C C . ALA B 1 125 ? -11.781 10.297 14.148 1 98.88 125 ALA B C 1
ATOM 2410 O O . ALA B 1 125 ? -12.219 10.781 13.102 1 98.88 125 ALA B O 1
ATOM 2411 N N . GLU B 1 126 ? -12.43 10.312 15.227 1 98.56 126 GLU B N 1
ATOM 2412 C CA . GLU B 1 126 ? -13.75 10.914 15.406 1 98.56 126 GLU B CA 1
ATOM 2413 C C . GLU B 1 126 ? -13.75 11.906 16.562 1 98.56 126 GLU B C 1
ATOM 2415 O O . GLU B 1 126 ? -12.742 12.055 17.266 1 98.56 126 GLU B O 1
ATOM 2420 N N . ASP B 1 127 ? -14.875 12.641 16.75 1 98.31 127 ASP B N 1
ATOM 2421 C CA . ASP B 1 127 ? -14.969 13.672 17.766 1 98.31 127 ASP B CA 1
ATOM 2422 C C . ASP B 1 127 ? -13.82 14.672 17.641 1 98.31 127 ASP B C 1
ATOM 2424 O O . ASP B 1 127 ? -13.109 14.945 18.609 1 98.31 127 ASP B O 1
ATOM 2428 N N . LEU B 1 128 ? -13.727 15.242 16.453 1 98.44 128 LEU B N 1
ATOM 2429 C CA . LEU B 1 128 ? -12.625 16.125 16.094 1 98.44 128 LEU B CA 1
ATOM 2430 C C . LEU B 1 128 ? -12.875 17.547 16.609 1 98.44 128 LEU B C 1
ATOM 2432 O O . LEU B 1 128 ? -14.016 18 16.625 1 98.44 128 LEU B O 1
ATOM 2436 N N . GLU B 1 129 ? -11.805 18.156 16.969 1 97.56 129 GLU B N 1
ATOM 2437 C CA . GLU B 1 129 ? -11.805 19.562 17.359 1 97.56 129 GLU B CA 1
ATOM 2438 C C . GLU B 1 129 ? -10.734 20.344 16.594 1 97.56 129 GLU B C 1
ATOM 2440 O O . GLU B 1 129 ? -9.562 19.938 16.578 1 97.56 129 GLU B O 1
ATOM 2445 N N . LEU B 1 130 ? -11.164 21.438 16 1 96.31 130 LEU B N 1
ATOM 2446 C CA . LEU B 1 130 ? -10.234 22.25 15.227 1 96.31 130 LEU B CA 1
ATOM 2447 C C . LEU B 1 130 ? -9.297 23.031 16.141 1 96.31 130 LEU B C 1
ATOM 2449 O O . LEU B 1 130 ? -9.742 23.719 17.062 1 96.31 130 LEU B O 1
ATOM 2453 N N . VAL B 1 131 ? -7.977 22.938 15.914 1 95.56 131 VAL B N 1
ATOM 2454 C CA . VAL B 1 131 ? -6.988 23.656 16.719 1 95.56 131 VAL B CA 1
ATOM 2455 C C . VAL B 1 131 ? -6.039 24.422 15.812 1 95.56 131 VAL B C 1
ATOM 2457 O O . VAL B 1 131 ? -5.309 25.312 16.266 1 95.56 131 VAL B O 1
ATOM 2460 N N . GLY B 1 132 ? -6.102 24.219 14.492 1 90.88 132 GLY B N 1
ATOM 2461 C CA . GLY B 1 132 ? -5.246 24.891 13.531 1 90.88 132 GLY B CA 1
ATOM 2462 C C . GLY B 1 132 ? -4.105 24.031 13.031 1 90.88 132 GLY B C 1
ATOM 2463 O O . GLY B 1 132 ? -3.406 23.406 13.828 1 90.88 132 GLY B O 1
ATOM 2464 N N . ALA B 1 133 ? -4.004 24.094 11.734 1 82.12 133 ALA B N 1
ATOM 2465 C CA . ALA B 1 133 ? -2.957 23.281 11.117 1 82.12 133 ALA B CA 1
ATOM 2466 C C . ALA B 1 133 ? -1.594 23.953 11.258 1 82.12 133 ALA B C 1
ATOM 2468 O O . ALA B 1 133 ? -1.497 25.172 11.242 1 82.12 133 ALA B O 1
ATOM 2469 N N . GLN B 1 134 ? -0.553 23.156 11.383 1 83.81 134 GLN B N 1
ATOM 2470 C CA . GLN B 1 134 ? 0.842 23.578 11.422 1 83.81 134 GLN B CA 1
ATOM 2471 C C . GLN B 1 134 ? 1.724 22.641 10.594 1 83.81 134 GLN B C 1
ATOM 2473 O O . GLN B 1 134 ? 2.562 21.922 11.141 1 83.81 134 GLN B O 1
ATOM 2478 N N . PRO B 1 135 ? 1.544 22.844 9.281 1 78.75 135 PRO B N 1
ATOM 2479 C CA . PRO B 1 135 ? 2.326 21.922 8.453 1 78.75 135 PRO B CA 1
ATOM 2480 C C . PRO B 1 135 ? 3.822 22.219 8.492 1 78.75 135 PRO B C 1
ATOM 2482 O O . PRO B 1 135 ? 4.227 23.344 8.797 1 78.75 135 PRO B O 1
ATOM 2485 N N . GLU B 1 136 ? 4.555 21.094 8.211 1 76.38 136 GLU B N 1
ATOM 2486 C CA . GLU B 1 136 ? 6 21.266 8.109 1 76.38 136 GLU B CA 1
ATOM 2487 C C . GLU B 1 136 ? 6.359 22.125 6.898 1 76.38 136 GLU B C 1
ATOM 2489 O O . GLU B 1 136 ? 5.605 22.172 5.922 1 76.38 136 GLU B O 1
ATOM 2494 N N . GLU B 1 137 ? 7.414 22.859 7 1 70.25 137 GLU B N 1
ATOM 2495 C CA . GLU B 1 137 ? 7.875 23.812 5.992 1 70.25 137 GLU B CA 1
ATOM 2496 C C . GLU B 1 137 ? 7.941 23.156 4.613 1 70.25 137 GLU B C 1
ATOM 2498 O O . GLU B 1 137 ? 7.684 23.828 3.602 1 70.25 137 GLU B O 1
ATOM 2503 N N . ASP B 1 138 ? 8.148 21.906 4.57 1 69.94 138 ASP B N 1
ATOM 2504 C CA . ASP B 1 138 ? 8.422 21.281 3.275 1 69.94 138 ASP B CA 1
ATOM 2505 C C . ASP B 1 138 ? 7.168 20.609 2.715 1 69.94 138 ASP B C 1
ATOM 2507 O O . ASP B 1 138 ? 7.207 20.016 1.633 1 69.94 138 ASP B O 1
ATOM 2511 N N . GLU B 1 139 ? 6.105 20.75 3.395 1 74.75 139 GLU B N 1
ATOM 2512 C CA . GLU B 1 139 ? 4.902 20.062 2.928 1 74.75 139 GLU B CA 1
ATOM 2513 C C . GLU B 1 139 ? 3.896 21.047 2.346 1 74.75 139 GLU B C 1
ATOM 2515 O O . GLU B 1 139 ? 3.551 22.047 2.988 1 74.75 139 GLU B O 1
ATOM 2520 N N . THR B 1 140 ? 3.664 20.938 1.066 1 79.31 140 THR B N 1
ATOM 2521 C CA . THR B 1 140 ? 2.531 21.672 0.495 1 79.31 140 THR B CA 1
ATOM 2522 C C . THR B 1 140 ? 1.286 20.781 0.47 1 79.31 140 THR B C 1
ATOM 2524 O O . THR B 1 140 ? 1.199 19.844 -0.327 1 79.31 140 THR B O 1
ATOM 2527 N N . ILE B 1 141 ? 0.4 21.016 1.341 1 90.12 141 ILE B N 1
ATOM 2528 C CA . ILE B 1 141 ? -0.795 20.203 1.546 1 90.12 141 ILE B CA 1
ATOM 2529 C C . ILE B 1 141 ? -2.041 21.062 1.354 1 90.12 141 ILE B C 1
ATOM 2531 O O . ILE B 1 141 ? -2.111 22.188 1.857 1 90.12 141 ILE B O 1
ATOM 2535 N N . GLU B 1 142 ? -2.9 20.578 0.528 1 92.81 142 GLU B N 1
ATOM 2536 C CA . GLU B 1 142 ? -4.219 21.188 0.376 1 92.81 142 GLU B CA 1
ATOM 2537 C C . GLU B 1 142 ? -5.297 20.344 1.039 1 92.81 142 GLU B C 1
ATOM 2539 O O . GLU B 1 142 ? -5.398 19.141 0.777 1 92.81 142 GLU B O 1
ATOM 2544 N N . LEU B 1 143 ? -6.062 20.984 1.9 1 95.62 143 LEU B N 1
ATOM 2545 C CA . LEU B 1 143 ? -7.152 20.281 2.578 1 95.62 143 LEU B CA 1
ATOM 2546 C C . LEU B 1 143 ? -8.375 20.172 1.67 1 95.62 143 LEU B C 1
ATOM 2548 O O . LEU B 1 143 ? -8.742 21.141 0.994 1 95.62 143 LEU B O 1
ATOM 2552 N N . VAL B 1 144 ? -9 19 1.592 1 97.25 144 VAL B N 1
ATOM 2553 C CA . VAL B 1 144 ? -10.227 18.75 0.842 1 97.25 144 VAL B CA 1
ATOM 2554 C C . VAL B 1 144 ? -11.203 17.969 1.711 1 97.25 144 VAL B C 1
ATOM 2556 O O . VAL B 1 144 ? -10.867 16.906 2.242 1 97.25 144 VAL B O 1
ATOM 2559 N N . ILE B 1 145 ? -12.375 18.484 1.85 1 98.31 145 ILE B N 1
ATOM 2560 C CA . ILE B 1 145 ? -13.391 17.875 2.697 1 98.31 145 ILE B CA 1
ATOM 2561 C C . ILE B 1 145 ? -14.555 17.375 1.836 1 98.31 145 ILE B C 1
ATOM 2563 O O . ILE B 1 145 ? -15.148 18.156 1.081 1 98.31 145 ILE B O 1
ATOM 2567 N N . LYS B 1 146 ? -14.852 16.094 1.884 1 98.69 146 LYS B N 1
ATOM 2568 C CA . LYS B 1 146 ? -15.906 15.477 1.08 1 98.69 146 LYS B CA 1
ATOM 2569 C C . LYS B 1 146 ? -16.609 14.367 1.855 1 98.69 146 LYS B C 1
ATOM 2571 O O . LYS B 1 146 ? -16.016 13.727 2.723 1 98.69 146 LYS B O 1
ATOM 2576 N N . PRO B 1 147 ? -17.938 14.203 1.543 1 98.69 147 PRO B N 1
ATOM 2577 C CA . PRO B 1 147 ? -18.578 13.016 2.107 1 98.69 147 PRO B CA 1
ATOM 2578 C C . PRO B 1 147 ? -18.031 11.719 1.522 1 98.69 147 PRO B C 1
ATOM 2580 O O . PRO B 1 147 ? -17.578 11.695 0.378 1 98.69 147 PRO B O 1
ATOM 2583 N N . LEU B 1 148 ? -18.109 10.648 2.322 1 98.62 148 LEU B N 1
ATOM 2584 C CA . LEU B 1 148 ? -17.625 9.344 1.899 1 98.62 148 LEU B CA 1
ATOM 2585 C C . LEU B 1 148 ? -18.25 8.93 0.571 1 98.62 148 LEU B C 1
ATOM 2587 O O . LEU B 1 148 ? -17.562 8.383 -0.3 1 98.62 148 LEU B O 1
ATOM 2591 N N . GLU B 1 149 ? -19.5 9.211 0.373 1 98 149 GLU B N 1
ATOM 2592 C CA . GLU B 1 149 ? -20.25 8.789 -0.802 1 98 149 GLU B CA 1
ATOM 2593 C C . GLU B 1 149 ? -19.703 9.438 -2.072 1 98 149 GLU B C 1
ATOM 2595 O O . GLU B 1 149 ? -19.891 8.906 -3.17 1 98 149 GLU B O 1
ATOM 2600 N N . GLU B 1 150 ? -19.094 10.555 -1.931 1 98.62 150 GLU B N 1
ATOM 2601 C CA . GLU B 1 150 ? -18.484 11.227 -3.082 1 98.62 150 GLU B CA 1
ATOM 2602 C C . GLU B 1 150 ? -17.078 10.711 -3.344 1 98.62 150 GLU B C 1
ATOM 2604 O O . GLU B 1 150 ? -16.562 10.844 -4.457 1 98.62 150 GLU B O 1
ATOM 2609 N N . LEU B 1 151 ? -16.438 10.148 -2.322 1 98.81 151 LEU B N 1
ATOM 2610 C CA . LEU B 1 151 ? -15.047 9.719 -2.422 1 98.81 151 LEU B CA 1
ATOM 2611 C C . LEU B 1 151 ? -14.961 8.32 -3.027 1 98.81 151 LEU B C 1
ATOM 2613 O O . LEU B 1 151 ? -14.031 8.023 -3.781 1 98.81 151 LEU B O 1
ATOM 2617 N N . LEU B 1 152 ? -15.906 7.465 -2.738 1 98.56 152 LEU B N 1
ATOM 2618 C CA . LEU B 1 152 ? -15.836 6.062 -3.131 1 98.56 152 LEU B CA 1
ATOM 2619 C C . LEU B 1 152 ? -15.797 5.926 -4.648 1 98.56 152 LEU B C 1
ATOM 2621 O O . LEU B 1 152 ? -14.969 5.188 -5.188 1 98.56 152 LEU B O 1
ATOM 2625 N N . PRO B 1 153 ? -16.641 6.707 -5.469 1 98.19 153 PRO B N 1
ATOM 2626 C CA . PRO B 1 153 ? -16.578 6.602 -6.93 1 98.19 153 PRO B CA 1
ATOM 2627 C C . PRO B 1 153 ? -15.227 7.055 -7.496 1 98.19 153 PRO B C 1
ATOM 2629 O O . PRO B 1 153 ? -14.844 6.645 -8.594 1 98.19 153 PRO B O 1
ATOM 2632 N N . LEU B 1 154 ? -14.477 7.879 -6.809 1 98.75 154 LEU B N 1
ATOM 2633 C CA . LEU B 1 154 ? -13.188 8.383 -7.273 1 98.75 154 LEU B CA 1
ATOM 2634 C C . LEU B 1 154 ? -12.133 7.285 -7.227 1 98.75 154 LEU B C 1
ATOM 2636 O O . LEU B 1 154 ? -11.102 7.379 -7.906 1 98.75 154 LEU B O 1
ATOM 2640 N N . ILE B 1 155 ? -12.359 6.246 -6.332 1 98.69 155 ILE B N 1
ATOM 2641 C CA . ILE B 1 155 ? -11.508 5.062 -6.34 1 98.69 155 ILE B CA 1
ATOM 2642 C C . ILE B 1 155 ? -11.695 4.305 -7.652 1 98.69 155 ILE B C 1
ATOM 2644 O O . ILE B 1 155 ? -10.719 3.934 -8.305 1 98.69 155 ILE B O 1
ATOM 2648 N N . ASP B 1 156 ? -12.93 4.18 -8.102 1 97.38 156 ASP B N 1
ATOM 2649 C CA . ASP B 1 156 ? -13.281 3.424 -9.305 1 97.38 156 ASP B CA 1
ATOM 2650 C C . ASP B 1 156 ? -12.75 4.109 -10.555 1 97.38 156 ASP B C 1
ATOM 2652 O O . ASP B 1 156 ? -12.297 3.443 -11.492 1 97.38 156 ASP B O 1
ATOM 2656 N N . SER B 1 157 ? -12.797 5.426 -10.57 1 97.69 157 SER B N 1
ATOM 2657 C CA . SER B 1 157 ? -12.383 6.184 -11.742 1 97.69 157 SER B CA 1
ATOM 2658 C C . SER B 1 157 ? -10.867 6.312 -11.805 1 97.69 157 SER B C 1
ATOM 2660 O O . SER B 1 157 ? -10.32 6.727 -12.828 1 97.69 157 SER B O 1
ATOM 2662 N N . GLY B 1 158 ? -10.195 5.996 -10.734 1 98.06 158 GLY B N 1
ATOM 2663 C CA . GLY B 1 158 ? -8.75 6.117 -10.695 1 98.06 158 GLY B CA 1
ATOM 2664 C C . GLY B 1 158 ? -8.281 7.504 -10.297 1 98.06 158 GLY B C 1
ATOM 2665 O O . GLY B 1 158 ? -7.102 7.836 -10.453 1 98.06 158 GLY B O 1
ATOM 2666 N N . GLU B 1 159 ? -9.18 8.359 -9.852 1 98.38 159 GLU B N 1
ATOM 2667 C CA . GLU B 1 159 ? -8.781 9.672 -9.359 1 98.38 159 GLU B CA 1
ATOM 2668 C C . GLU B 1 159 ? -8.109 9.57 -7.996 1 98.38 159 GLU B C 1
ATOM 2670 O O . GLU B 1 159 ? -7.156 10.305 -7.715 1 98.38 159 GLU B O 1
ATOM 2675 N N . ILE B 1 160 ? -8.641 8.789 -7.117 1 98.75 160 ILE B N 1
ATOM 2676 C CA . ILE B 1 160 ? -7.938 8.438 -5.887 1 98.75 160 ILE B CA 1
ATOM 2677 C C . ILE B 1 160 ? -7.086 7.188 -6.117 1 98.75 160 ILE B C 1
ATOM 2679 O O . ILE B 1 160 ? -7.621 6.105 -6.371 1 98.75 160 ILE B O 1
ATOM 2683 N N . ARG B 1 161 ? -5.766 7.328 -5.969 1 98.25 161 ARG B N 1
ATOM 2684 C CA . ARG B 1 161 ? -4.855 6.242 -6.324 1 98.25 161 ARG B CA 1
ATOM 2685 C C . ARG B 1 161 ? -3.795 6.043 -5.246 1 98.25 161 ARG B C 1
ATOM 2687 O O . ARG B 1 161 ? -2.65 5.703 -5.551 1 98.25 161 ARG B O 1
ATOM 2694 N N . ASP B 1 162 ? -4.039 6.387 -4.09 1 98.81 162 ASP B N 1
ATOM 2695 C CA . ASP B 1 162 ? -3.184 6.121 -2.934 1 98.81 162 ASP B CA 1
ATOM 2696 C C . ASP B 1 162 ? -3.695 4.922 -2.137 1 98.81 162 ASP B C 1
ATOM 2698 O O . ASP B 1 162 ? -4.809 4.953 -1.605 1 98.81 162 ASP B O 1
ATOM 2702 N N . SER B 1 163 ? -2.871 3.928 -1.991 1 98.75 163 SER B N 1
ATOM 2703 C CA . SER B 1 163 ? -3.314 2.641 -1.463 1 98.75 163 SER B CA 1
ATOM 2704 C C . SER B 1 163 ? -3.879 2.787 -0.053 1 98.75 163 SER B C 1
ATOM 2706 O O . SER B 1 163 ? -4.961 2.277 0.244 1 98.75 163 SER B O 1
ATOM 2708 N N . LYS B 1 164 ? -3.109 3.428 0.827 1 98.81 164 LYS B N 1
ATOM 2709 C CA . LYS B 1 164 ? -3.576 3.564 2.203 1 98.81 164 LYS B CA 1
ATOM 2710 C C . LYS B 1 164 ? -4.914 4.293 2.262 1 98.81 164 LYS B C 1
ATOM 2712 O O . LYS B 1 164 ? -5.766 3.977 3.098 1 98.81 164 LYS B O 1
ATOM 2717 N N . THR B 1 165 ? -5.094 5.297 1.412 1 98.94 165 THR B N 1
ATOM 2718 C CA . THR B 1 165 ? -6.332 6.062 1.352 1 98.94 165 THR B CA 1
ATOM 2719 C C . THR B 1 165 ? -7.492 5.18 0.896 1 98.94 165 THR B C 1
ATOM 2721 O O . THR B 1 165 ? -8.555 5.176 1.519 1 98.94 165 THR B O 1
ATOM 2724 N N . ILE B 1 166 ? -7.27 4.438 -0.177 1 98.94 166 ILE B N 1
ATOM 2725 C CA . ILE B 1 166 ? -8.297 3.547 -0.702 1 98.94 166 ILE B CA 1
ATOM 2726 C C . ILE B 1 166 ? -8.703 2.541 0.372 1 98.94 166 ILE B C 1
ATOM 2728 O O . ILE B 1 166 ? -9.891 2.348 0.631 1 98.94 166 ILE B O 1
ATOM 2732 N N . CYS B 1 167 ? -7.754 1.957 1.025 1 98.81 167 CYS B N 1
ATOM 2733 C CA . CYS B 1 167 ? -8.016 0.972 2.068 1 98.81 167 CYS B CA 1
ATOM 2734 C C . CYS B 1 167 ? -8.844 1.576 3.193 1 98.81 167 CYS B C 1
ATOM 2736 O O . CYS B 1 167 ? -9.828 0.978 3.637 1 98.81 167 CYS B O 1
ATOM 2738 N N . ALA B 1 168 ? -8.461 2.734 3.654 1 98.94 168 ALA B N 1
ATOM 2739 C CA . ALA B 1 168 ? -9.133 3.373 4.789 1 98.94 168 ALA B CA 1
ATOM 2740 C C . ALA B 1 168 ? -10.57 3.73 4.445 1 98.94 168 ALA B C 1
ATOM 2742 O O . ALA B 1 168 ? -11.484 3.506 5.25 1 98.94 168 ALA B O 1
ATOM 2743 N N . LEU B 1 169 ? -10.789 4.289 3.248 1 98.94 169 LEU B N 1
ATOM 2744 C CA . LEU B 1 169 ? -12.133 4.664 2.83 1 98.94 169 LEU B CA 1
ATOM 2745 C C . LEU B 1 169 ? -13.031 3.434 2.723 1 98.94 169 LEU B C 1
ATOM 2747 O O . LEU B 1 169 ? -14.18 3.457 3.176 1 98.94 169 LEU B O 1
ATOM 2751 N N . LEU B 1 170 ? -12.492 2.414 2.145 1 98.81 170 LEU B N 1
ATOM 2752 C CA . LEU B 1 170 ? -13.266 1.19 1.981 1 98.81 170 LEU B CA 1
ATOM 2753 C C . LEU B 1 170 ? -13.539 0.539 3.332 1 98.81 170 LEU B C 1
ATOM 2755 O O . LEU B 1 170 ? -14.617 -0.028 3.545 1 98.81 170 LEU B O 1
ATOM 2759 N N . ALA B 1 171 ? -12.539 0.563 4.207 1 98.75 171 ALA B N 1
ATOM 2760 C CA . ALA B 1 171 ? -12.742 0.028 5.551 1 98.75 171 ALA B CA 1
ATOM 2761 C C . ALA B 1 171 ? -13.852 0.776 6.277 1 98.75 171 ALA B C 1
ATOM 2763 O O . ALA B 1 171 ? -14.68 0.163 6.953 1 98.75 171 ALA B O 1
ATOM 2764 N N . LEU B 1 172 ? -13.828 2.068 6.164 1 98.69 172 LEU B N 1
ATOM 2765 C CA . LEU B 1 172 ? -14.883 2.855 6.781 1 98.69 172 LEU B CA 1
ATOM 2766 C C . LEU B 1 172 ? -16.25 2.494 6.191 1 98.69 172 LEU B C 1
ATOM 2768 O O . LEU B 1 172 ? -17.234 2.359 6.926 1 98.69 172 LEU B O 1
ATOM 2772 N N . HIS B 1 173 ? -16.328 2.426 4.863 1 98.31 173 HIS B N 1
ATOM 2773 C CA . HIS B 1 173 ? -17.578 2.047 4.199 1 98.31 173 HIS B CA 1
ATOM 2774 C C . HIS B 1 173 ? -18.125 0.738 4.762 1 98.31 173 HIS B C 1
ATOM 2776 O O . HIS B 1 173 ? -19.312 0.629 5.035 1 98.31 173 HIS B O 1
ATOM 2782 N N . ARG B 1 174 ? -17.25 -0.223 4.914 1 97.81 174 ARG B N 1
ATOM 2783 C CA . ARG B 1 174 ? -17.656 -1.503 5.484 1 97.81 174 ARG B CA 1
ATOM 2784 C C . ARG B 1 174 ? -18.203 -1.325 6.895 1 97.81 174 ARG B C 1
ATOM 2786 O O . ARG B 1 174 ? -19.25 -1.885 7.234 1 97.81 174 ARG B O 1
ATOM 2793 N N . GLN B 1 175 ? -17.484 -0.625 7.688 1 96.44 175 GLN B N 1
ATOM 2794 C CA . GLN B 1 175 ? -17.875 -0.414 9.078 1 96.44 175 GLN B CA 1
ATOM 2795 C C . GLN B 1 175 ? -19.25 0.229 9.172 1 96.44 175 GLN B C 1
ATOM 2797 O O . GLN B 1 175 ? -20.062 -0.145 10.031 1 96.44 175 GLN B O 1
ATOM 2802 N N . ARG B 1 176 ? -19.547 1.152 8.281 1 94.44 176 ARG B N 1
ATOM 2803 C CA . ARG B 1 176 ? -20.828 1.861 8.297 1 94.44 176 ARG B CA 1
ATOM 2804 C C . ARG B 1 176 ? -21.953 0.955 7.824 1 94.44 176 ARG B C 1
ATOM 2806 O O . ARG B 1 176 ? -23.109 1.13 8.234 1 94.44 176 ARG B O 1
ATOM 2813 N N . GLY B 1 177 ? -21.641 0.07 6.883 1 89.19 177 GLY B N 1
ATOM 2814 C CA . GLY B 1 177 ? -22.641 -0.875 6.414 1 89.19 177 GLY B CA 1
ATOM 2815 C C . GLY B 1 177 ? -23 -1.934 7.441 1 89.19 177 GLY B C 1
ATOM 2816 O O . GLY B 1 177 ? -24.031 -2.582 7.34 1 89.19 177 GLY B O 1
ATOM 2817 N N . GLN B 1 178 ? -22.172 -2.188 8.43 1 81.19 178 GLN B N 1
ATOM 2818 C CA . GLN B 1 178 ? -22.406 -3.162 9.484 1 81.19 178 GLN B CA 1
ATOM 2819 C C . GLN B 1 178 ? -23.234 -2.555 10.617 1 81.19 178 GLN B C 1
ATOM 2821 O O . GLN B 1 178 ? -23.75 -3.277 11.469 1 81.19 178 GLN B O 1
ATOM 2826 N N . LYS B 1 179 ? -23.219 -1.234 10.742 1 70.81 179 LYS B N 1
ATOM 2827 C CA . LYS B 1 179 ? -24.047 -0.588 11.75 1 70.81 179 LYS B CA 1
ATOM 2828 C C . LYS B 1 179 ? -25.484 -0.46 11.273 1 70.81 179 LYS B C 1
ATOM 2830 O O . LYS B 1 179 ? -25.734 -0.331 10.07 1 70.81 179 LYS B O 1
#

Secondary structure (DSSP, 8-state):
----PEEEEEEEEEE-SSEEEEEEEEE-TTS-EEEEEEEEE--EEEEEEB-TTS-EEEEEEEETTTTEEEEE--EEEPPTT--HHHHHHHHHHHHH-EEEEEEEEEEEEES-TTTB--EEEEEEEEEEEE------TT--EEEEEE-HHHHHHHHHTTS--BHHHHHHHHHHHHHHHH-/----PEEEEEEEEEE-SSEEEEEEEEE-TTS-EEEEEEEEE--EEEEEEB-TTS-EEEEEEEETTTTEEEEE--EEEPPTT--HHHHHHHHHHHHH-EEEEEEEEEEEEES-TTTB--EEEEEEEEEEEE------TT--EEEEEE-HHHHHHHHHTTS--BHHHHHHHHHHHHHHHH-